Protein AF-A0A7W7J2H1-F1 (afdb_monomer)

Foldseek 3Di:
DDPVVVVVLCVVQVKDFADWDADPVRAIAGEEEIARAPRQDQEDPGAHAYYLAEYHNDQHAHQALHREYQYHNAEYAHYNYAYQELPVYHQYHNEEYHDDNYAHQAHANEHQEHAYEYAHAHYAYQEHPNYHQEYNEEYHHDHYAHQAHHNPHQYYAAYAHENYNHAEQAVPHQEYAEYEYEQNHADANPPGQHAYNFYHYDYDPDHDLRGRDPVNVVVRNCVNVCSRCVNVDDQWDDDPPDPDTHGNPVSVVVVVVCVVVVVD

Solvent-accessible surface area (backbone atoms only — not comparable to full-atom values): 12698 Å² total; per-residue (Å²): 114,55,74,71,59,51,55,51,50,32,64,75,60,67,43,47,66,42,59,68,49,69,50,99,87,37,34,34,37,30,54,40,41,38,39,50,55,70,62,70,36,53,54,59,96,55,42,36,43,38,28,56,21,34,40,35,48,24,46,30,43,25,55,46,33,57,35,43,27,47,34,25,46,23,35,38,31,48,26,38,29,49,21,44,43,32,44,53,36,38,57,39,40,54,24,34,40,35,49,22,42,30,48,25,56,40,33,42,41,43,26,52,53,32,61,19,35,42,34,49,25,41,30,50,23,44,47,37,44,61,35,37,42,33,29,66,24,41,39,36,46,25,40,29,49,23,47,45,32,52,46,47,35,66,38,40,37,24,42,35,47,28,62,47,58,37,52,40,37,38,59,51,43,45,51,28,48,39,40,32,36,38,29,64,36,29,87,44,32,52,92,51,59,30,40,37,74,37,63,44,71,46,86,65,96,80,75,58,70,40,26,58,48,68,75,57,56,78,45,36,89,51,45,28,60,46,38,56,48,27,59,81,51,78,53,56,46,76,48,98,88,46,98,59,45,37,56,36,63,64,60,50,49,52,50,53,48,36,45,74,74,64,75,100

pLDDT: mean 94.08, std 7.84, range [54.78, 98.94]

Radius of gyration: 22.41 Å; Cα contacts (8 Å, |Δi|>4): 724; chains: 1; bounding box: 59×30×70 Å

Organism: NCBI:txid1617283

Mean predicted aligned error: 4.38 Å

Nearest PDB structures (foldseek):
  3cvr-assembly1_A  TM=8.050E-01  e=1.836E-02  Shigella flexneri 2a str. 301
  7ya7-assembly2_B  TM=4.619E-01  e=1.752E-02  Shigella flexneri 5a str. M90T
  4nkh-assembly2_B  TM=6.024E-01  e=1.534E-01  Salmonella enterica subsp. enterica serovar Typhimurium str. 14028S
  5yq5-assembly1_A  TM=4.350E-01  e=4.292E-02  Homo sapiens
  1xeu-assembly1_A  TM=4.002E-01  e=3.291E+00  Listeria monocytogenes

Secondary structure (DSSP, 8-state):
--HHHHHHHHHHTT-EEEEEEE-TTS-EEEEEEEE--SS--SS-SS-EEEESS-EE--SS--S--TT--SEESS-EE--SS--SS-TTS-SEESS-EE--SS--S--TT--SEESS-EE--SS--S--TTS-SEEEEEEE--SS--SS-TT--SEEEEEE--SS---B-TT--SEEEEEEEETTSB---TTS--EEEEEEEE--SS--TTSPPHHHHHTGGGHHHHHHHGGG---EEEPTT-S-EEE-HHHHHHHHHHHHTT--

Sequence (264 aa):
MIKRQVYHIIKKYNIRIGLFSIDKSGFINVTGDVYITNTVLKKLPLRFKKVSGNFYCSSNMLVTLKGCPDFVGGIFNCYGNQLKSLEFGPICVGADYFCNENKLESLRGAPKIISGNFNCFINQLQTLEHGPEIVSGNYYANNNLLINLLGAPKQVKSFFITSNFIKNLENCPERINILAIDNTVELVFGQQNCHVNKVEIEIKENFTKSAISLDVIDQCKFLPILFKYGKYMSLYKSEPDSESKEFDMNLFNDFLLDVKEGLR

InterPro domains:
  IPR032675 Leucine-rich repeat domain superfamily [G3DSA:3.80.10.10] (23-195)

Structure (mmCIF, N/CA/C/O backbone):
data_AF-A0A7W7J2H1-F1
#
_entry.id   AF-A0A7W7J2H1-F1
#
loop_
_atom_site.group_PDB
_atom_site.id
_atom_site.type_symbol
_atom_site.label_atom_id
_atom_site.label_alt_id
_atom_site.label_comp_id
_atom_site.label_asym_id
_atom_site.label_entity_id
_atom_site.label_seq_id
_atom_site.pdbx_PDB_ins_code
_atom_site.Cartn_x
_atom_site.Cartn_y
_atom_site.Cartn_z
_atom_site.occupancy
_atom_site.B_iso_or_equiv
_atom_site.auth_seq_id
_atom_site.auth_comp_id
_atom_site.auth_asym_id
_atom_site.auth_atom_id
_atom_site.pdbx_PDB_model_num
ATOM 1 N N . MET A 1 1 ? 12.829 -3.131 -30.861 1.00 78.56 1 MET A N 1
ATOM 2 C CA . MET A 1 1 ? 13.596 -1.927 -30.462 1.00 78.56 1 MET A CA 1
ATOM 3 C C . MET A 1 1 ? 15.070 -2.301 -30.441 1.00 78.56 1 MET A C 1
ATOM 5 O O . MET A 1 1 ? 15.380 -3.381 -29.959 1.00 78.56 1 MET A O 1
ATOM 9 N N . ILE A 1 2 ? 15.963 -1.474 -30.989 1.00 88.62 2 ILE A N 1
ATOM 10 C CA . ILE A 1 2 ? 17.411 -1.765 -31.032 1.00 88.62 2 ILE A CA 1
ATOM 11 C C . ILE A 1 2 ? 18.184 -0.958 -29.980 1.00 88.62 2 ILE A C 1
ATOM 13 O O . ILE A 1 2 ? 17.741 0.111 -29.562 1.00 88.62 2 ILE A O 1
ATOM 17 N N . LYS A 1 3 ? 19.377 -1.427 -29.586 1.00 92.06 3 LYS A N 1
ATOM 18 C CA . LYS A 1 3 ? 20.193 -0.829 -28.507 1.00 92.06 3 LYS A CA 1
ATOM 19 C C . LYS A 1 3 ? 20.455 0.673 -28.692 1.00 92.06 3 LYS A C 1
ATOM 21 O O . LYS A 1 3 ? 20.353 1.441 -27.740 1.00 92.06 3 LYS A O 1
ATOM 26 N N . ARG A 1 4 ? 20.699 1.115 -29.932 1.00 95.00 4 ARG A N 1
ATOM 27 C CA . ARG A 1 4 ? 20.890 2.538 -30.272 1.00 95.00 4 ARG A CA 1
ATOM 28 C C . ARG A 1 4 ? 19.658 3.399 -29.957 1.00 95.00 4 ARG A C 1
ATOM 30 O O . ARG A 1 4 ? 19.816 4.511 -29.464 1.00 95.00 4 ARG A O 1
ATOM 37 N N . GLN A 1 5 ? 18.447 2.891 -30.207 1.00 95.88 5 GLN A N 1
ATOM 38 C CA . GLN A 1 5 ? 17.200 3.597 -29.877 1.00 95.88 5 GLN A CA 1
ATOM 39 C C . GLN A 1 5 ? 17.040 3.737 -28.361 1.00 95.88 5 GLN A C 1
ATOM 41 O O . GLN A 1 5 ? 16.695 4.813 -27.883 1.00 95.88 5 GLN A O 1
ATOM 46 N N . VAL A 1 6 ? 17.359 2.680 -27.606 1.00 96.94 6 VAL A N 1
ATOM 47 C CA . VAL A 1 6 ? 17.307 2.707 -26.137 1.00 96.94 6 VAL A CA 1
ATOM 48 C C . VAL A 1 6 ? 18.261 3.758 -25.575 1.00 96.94 6 VAL A C 1
ATOM 50 O O . VAL A 1 6 ? 17.827 4.594 -24.792 1.00 96.94 6 VAL A O 1
ATOM 53 N N . TYR A 1 7 ? 19.517 3.805 -26.033 1.00 97.62 7 TYR A N 1
ATOM 54 C CA . TYR A 1 7 ? 20.464 4.841 -25.596 1.00 97.62 7 TYR A CA 1
ATOM 55 C C . TYR A 1 7 ? 20.009 6.264 -25.935 1.00 97.62 7 TYR A C 1
ATOM 57 O O . TYR A 1 7 ? 20.189 7.174 -25.126 1.00 97.62 7 TYR A O 1
ATOM 65 N N . HIS A 1 8 ? 19.392 6.466 -27.103 1.00 97.50 8 HIS A N 1
ATOM 66 C CA . HIS A 1 8 ? 18.824 7.766 -27.454 1.00 97.50 8 HIS A CA 1
ATOM 67 C C . HIS A 1 8 ? 17.711 8.180 -26.477 1.00 97.50 8 HIS A C 1
ATOM 69 O O . HIS A 1 8 ? 17.712 9.312 -25.997 1.00 97.50 8 HIS A O 1
ATOM 75 N N . ILE A 1 9 ? 16.798 7.262 -26.143 1.00 97.56 9 ILE A N 1
ATOM 76 C CA . ILE A 1 9 ? 15.708 7.499 -25.185 1.00 97.56 9 ILE A CA 1
ATOM 77 C C . ILE A 1 9 ? 16.265 7.769 -23.781 1.00 97.56 9 ILE A C 1
ATOM 79 O O . ILE A 1 9 ? 15.851 8.736 -23.146 1.00 97.56 9 ILE A O 1
ATOM 83 N N . ILE A 1 10 ? 17.236 6.968 -23.332 1.00 97.50 10 ILE A N 1
ATOM 84 C CA . ILE A 1 10 ? 17.925 7.148 -22.047 1.00 97.50 10 ILE A CA 1
ATOM 85 C C . ILE A 1 10 ? 18.477 8.571 -21.934 1.00 97.50 10 ILE A C 1
ATOM 87 O O . ILE A 1 10 ? 18.178 9.267 -20.967 1.00 97.50 10 ILE A O 1
ATOM 91 N N . LYS A 1 11 ? 19.218 9.031 -22.952 1.00 97.25 11 LYS A N 1
ATOM 92 C CA . LYS A 1 11 ? 19.791 10.382 -22.974 1.00 97.25 11 LYS A CA 1
ATOM 93 C C . LYS A 1 11 ? 18.710 11.465 -23.015 1.00 97.25 11 LYS A C 1
ATOM 95 O O . LYS A 1 11 ? 18.808 12.442 -22.283 1.00 97.25 11 LYS A O 1
ATOM 100 N N . LYS A 1 12 ? 17.683 11.295 -23.855 1.00 96.75 12 LYS A N 1
ATOM 101 C CA . LYS A 1 12 ? 16.602 12.277 -24.042 1.00 96.75 12 LYS A CA 1
ATOM 102 C C . LYS A 1 12 ? 15.808 12.536 -22.759 1.00 96.75 12 LYS A C 1
ATOM 104 O O . LYS A 1 12 ? 15.431 13.676 -22.515 1.00 96.75 12 LYS A O 1
ATOM 109 N N . TYR A 1 13 ? 15.543 11.493 -21.976 1.00 96.19 13 TYR A N 1
ATOM 110 C CA . TYR A 1 13 ? 14.731 11.575 -20.757 1.00 96.19 13 TYR A CA 1
ATOM 111 C C . TYR A 1 13 ? 15.558 11.494 -19.470 1.00 96.19 13 TYR A C 1
ATOM 113 O O . TYR A 1 13 ? 14.985 11.308 -18.404 1.00 96.19 13 TYR A O 1
ATOM 121 N N . ASN A 1 14 ? 16.887 11.621 -19.560 1.00 95.44 14 ASN A N 1
ATOM 122 C CA . ASN A 1 14 ? 17.803 11.564 -18.416 1.00 95.44 14 ASN A CA 1
ATOM 123 C C . ASN A 1 14 ? 17.584 10.331 -17.510 1.00 95.44 14 ASN A C 1
ATOM 125 O O . ASN A 1 14 ? 17.611 10.420 -16.283 1.00 95.44 14 ASN A O 1
ATOM 129 N N . ILE A 1 15 ? 17.333 9.172 -18.123 1.00 97.94 15 ILE A N 1
ATOM 130 C CA . ILE A 1 15 ? 17.100 7.917 -17.400 1.00 97.94 15 ILE A CA 1
ATOM 131 C C . ILE A 1 15 ? 18.440 7.408 -16.874 1.00 97.94 15 ILE A C 1
ATOM 133 O O . ILE A 1 15 ? 19.396 7.282 -17.640 1.00 97.94 15 ILE A O 1
ATOM 137 N N . ARG A 1 16 ? 18.513 7.046 -15.592 1.00 98.31 16 ARG A N 1
ATOM 138 C CA . ARG A 1 16 ? 19.654 6.282 -15.066 1.00 98.31 16 ARG A CA 1
ATOM 139 C C . ARG A 1 16 ? 19.257 4.820 -15.012 1.00 98.31 16 ARG A C 1
ATOM 141 O O . ARG A 1 16 ? 18.196 4.479 -14.503 1.00 98.31 16 ARG A O 1
ATOM 148 N N . ILE A 1 17 ? 20.083 3.959 -15.579 1.00 98.31 17 ILE A N 1
ATOM 149 C CA . ILE A 1 17 ? 19.767 2.544 -15.740 1.00 98.31 17 ILE A CA 1
ATOM 150 C C . ILE A 1 17 ? 21.046 1.730 -15.607 1.00 98.31 17 ILE A C 1
ATOM 152 O O . ILE A 1 17 ? 22.085 2.120 -16.146 1.00 98.31 17 ILE A O 1
ATOM 156 N N . GLY A 1 18 ? 20.956 0.616 -14.882 1.00 97.31 18 GLY A N 1
ATOM 157 C CA . GLY A 1 18 ? 22.018 -0.377 -14.789 1.00 97.31 18 GLY A CA 1
ATOM 158 C C . GLY A 1 18 ? 22.343 -1.038 -16.131 1.00 97.31 18 GLY A C 1
ATOM 159 O O . GLY A 1 18 ? 21.818 -0.685 -17.193 1.00 97.31 18 GLY A O 1
ATOM 160 N N . LEU A 1 19 ? 23.220 -2.039 -16.089 1.00 97.69 19 LEU A N 1
ATOM 161 C CA . LEU A 1 19 ? 23.522 -2.839 -17.273 1.00 97.69 19 LEU A CA 1
ATOM 162 C C . LEU A 1 19 ? 22.238 -3.493 -17.774 1.00 97.69 19 LEU A C 1
ATOM 164 O O . LEU A 1 19 ? 21.480 -4.052 -16.989 1.00 97.69 19 LEU A O 1
ATOM 168 N N . PHE A 1 20 ? 21.988 -3.435 -19.079 1.00 98.31 20 PHE A N 1
ATOM 169 C CA . PHE A 1 20 ? 20.755 -3.973 -19.634 1.00 98.31 20 PHE A CA 1
ATOM 170 C C . PHE A 1 20 ? 20.973 -4.780 -20.909 1.00 98.31 20 PHE A C 1
ATOM 172 O O . PHE A 1 20 ? 21.895 -4.531 -21.694 1.00 98.31 20 PHE A O 1
ATOM 179 N N . SER A 1 21 ? 20.062 -5.720 -21.133 1.00 97.88 21 SER A N 1
ATOM 180 C CA . SER A 1 21 ? 19.884 -6.445 -22.386 1.00 97.88 21 SER A CA 1
ATOM 181 C C . SER A 1 21 ? 18.482 -6.191 -22.944 1.00 97.88 21 SER A C 1
ATOM 183 O O . SER A 1 21 ? 17.580 -5.743 -22.233 1.00 97.88 21 SER A O 1
ATOM 185 N N . ILE A 1 22 ? 18.310 -6.434 -24.243 1.00 97.94 22 ILE A N 1
ATOM 186 C CA . ILE A 1 22 ? 17.019 -6.329 -24.926 1.00 97.94 22 ILE A CA 1
ATOM 187 C C . ILE A 1 22 ? 16.674 -7.724 -25.431 1.00 97.94 22 ILE A C 1
ATOM 189 O O . ILE A 1 22 ? 17.484 -8.331 -26.134 1.00 97.94 22 ILE A O 1
ATOM 193 N N . ASP A 1 23 ? 15.507 -8.237 -25.058 1.00 95.50 23 ASP A N 1
ATOM 194 C CA . ASP A 1 23 ? 15.055 -9.543 -25.530 1.00 95.50 23 ASP A CA 1
ATOM 195 C C . ASP A 1 23 ? 14.512 -9.491 -26.969 1.00 95.50 23 ASP A C 1
ATOM 197 O O . ASP A 1 23 ? 14.386 -8.429 -27.587 1.00 95.50 23 ASP A O 1
ATOM 201 N N . LYS A 1 24 ? 14.172 -10.663 -27.519 1.00 95.25 24 LYS A N 1
ATOM 202 C CA . LYS A 1 24 ? 13.638 -10.795 -28.887 1.00 95.25 24 LYS A CA 1
ATOM 203 C C . LYS A 1 24 ? 12.327 -10.022 -29.098 1.00 95.25 24 LYS A C 1
ATOM 205 O O . LYS A 1 24 ? 12.038 -9.617 -30.219 1.00 95.25 24 LYS A O 1
ATOM 210 N N . SER A 1 25 ? 11.566 -9.787 -28.030 1.00 95.06 25 SER A N 1
ATOM 211 C CA . SER A 1 25 ? 10.305 -9.038 -28.032 1.00 95.06 25 SER A CA 1
ATOM 212 C C . SER A 1 25 ? 10.513 -7.530 -27.828 1.00 95.06 25 SER A C 1
ATOM 214 O O . SER A 1 25 ? 9.556 -6.752 -27.857 1.00 95.06 25 SER A O 1
ATOM 216 N N . GLY A 1 26 ? 11.762 -7.088 -27.654 1.00 94.88 26 GLY A N 1
ATOM 217 C CA . GLY A 1 26 ? 12.125 -5.691 -27.464 1.00 94.88 26 GLY A CA 1
ATOM 218 C C . GLY A 1 26 ? 11.952 -5.177 -26.035 1.00 94.88 26 GLY A C 1
ATOM 219 O O . GLY A 1 26 ? 12.027 -3.959 -25.853 1.00 94.88 26 GLY A O 1
ATOM 220 N N . PHE A 1 27 ? 11.720 -6.047 -25.046 1.00 97.44 27 PHE A N 1
ATOM 221 C CA . PHE A 1 27 ? 11.697 -5.640 -23.643 1.00 97.44 27 PHE A CA 1
ATOM 222 C C . PHE A 1 27 ? 13.104 -5.559 -23.062 1.00 97.44 27 PHE A C 1
ATOM 224 O O . PHE A 1 27 ? 14.018 -6.281 -23.461 1.00 97.44 27 PHE A O 1
ATOM 231 N N . ILE A 1 28 ? 13.255 -4.673 -22.086 1.00 98.31 28 ILE A N 1
ATOM 232 C CA . ILE A 1 28 ? 14.517 -4.400 -21.415 1.00 98.31 28 ILE A CA 1
ATOM 233 C C . ILE A 1 28 ? 14.594 -5.199 -20.115 1.00 98.31 28 ILE A C 1
ATOM 235 O O . ILE A 1 28 ? 13.702 -5.120 -19.265 1.00 98.31 28 ILE A O 1
ATOM 239 N N . ASN A 1 29 ? 15.687 -5.942 -19.962 1.00 98.56 29 ASN A N 1
ATOM 240 C CA . ASN A 1 29 ? 16.053 -6.631 -18.729 1.00 98.56 29 ASN A CA 1
ATOM 241 C C . ASN A 1 29 ? 17.268 -5.924 -18.127 1.00 98.56 29 ASN A C 1
ATOM 243 O O . ASN A 1 29 ? 18.266 -5.748 -18.826 1.00 98.56 29 ASN A O 1
ATOM 247 N N . VAL A 1 30 ? 17.179 -5.510 -16.864 1.00 98.75 30 VAL A N 1
ATOM 248 C CA . VAL A 1 30 ? 18.198 -4.694 -16.190 1.00 98.75 30 VAL A CA 1
ATOM 249 C C . VAL A 1 30 ? 18.831 -5.469 -15.040 1.00 98.75 30 VAL A C 1
ATOM 251 O O . VAL A 1 30 ? 18.135 -5.983 -14.162 1.00 98.75 30 VAL A O 1
ATOM 254 N N . THR A 1 31 ? 20.158 -5.499 -15.036 1.00 98.62 31 THR A N 1
ATOM 255 C CA . THR A 1 31 ? 20.990 -5.853 -13.889 1.00 98.62 31 THR A CA 1
ATOM 256 C C . THR A 1 31 ? 21.354 -4.567 -13.150 1.00 98.62 31 THR A C 1
ATOM 258 O O . THR A 1 31 ? 22.098 -3.730 -13.667 1.00 98.62 31 THR A O 1
ATOM 261 N N . GLY A 1 32 ? 20.816 -4.415 -11.943 1.00 98.50 32 GLY A N 1
ATOM 262 C CA . GLY A 1 32 ? 20.909 -3.206 -11.125 1.00 98.50 32 GLY A CA 1
ATOM 263 C C . GLY A 1 32 ? 19.623 -2.383 -11.149 1.00 98.50 32 GLY A C 1
ATOM 264 O O . GLY A 1 32 ? 18.542 -2.917 -11.408 1.00 98.50 32 GLY A O 1
ATOM 265 N N . ASP A 1 33 ? 19.764 -1.089 -10.874 1.00 98.81 33 ASP A N 1
ATOM 266 C CA . ASP A 1 33 ? 18.646 -0.185 -10.606 1.00 98.81 33 ASP A CA 1
ATOM 267 C C . ASP A 1 33 ? 18.204 0.604 -11.849 1.00 98.81 33 ASP A C 1
ATOM 269 O O . ASP A 1 33 ? 18.967 0.813 -12.801 1.00 98.81 33 ASP A O 1
ATOM 273 N N . VAL A 1 34 ? 16.958 1.078 -11.823 1.00 98.88 34 VAL A N 1
ATOM 274 C CA . VAL A 1 34 ? 16.380 1.992 -12.814 1.00 98.88 34 VAL A CA 1
ATOM 275 C C . VAL A 1 34 ? 15.822 3.222 -12.105 1.00 98.88 34 VAL A C 1
ATOM 277 O O . VAL A 1 34 ? 15.027 3.096 -11.178 1.00 98.88 34 VAL A O 1
ATOM 280 N N . TYR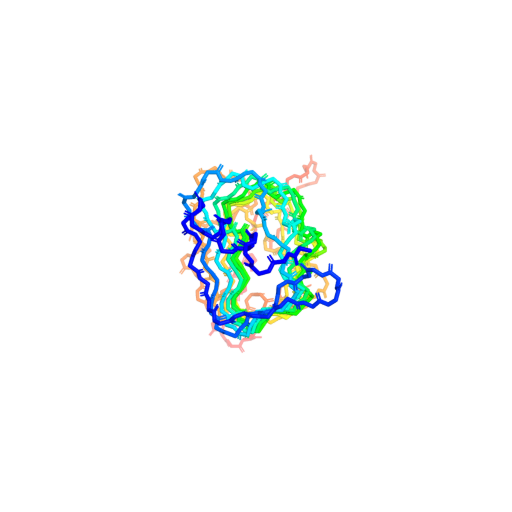 A 1 35 ? 16.185 4.409 -12.588 1.00 98.75 35 TYR A N 1
ATOM 281 C CA . TYR A 1 35 ? 15.670 5.693 -12.124 1.00 98.75 35 TYR A CA 1
ATOM 282 C C . TYR A 1 35 ? 15.120 6.497 -13.304 1.00 98.75 35 TYR A C 1
ATOM 284 O O . TYR A 1 35 ? 15.853 6.884 -14.220 1.00 98.75 35 TYR A O 1
ATOM 292 N N . ILE A 1 36 ? 13.818 6.755 -13.258 1.00 98.19 36 ILE A N 1
ATOM 293 C CA . ILE A 1 36 ? 13.049 7.580 -14.190 1.00 98.19 36 ILE A CA 1
ATOM 294 C C . ILE A 1 36 ? 12.210 8.534 -13.334 1.00 98.19 36 ILE A C 1
ATOM 296 O O . ILE A 1 36 ? 10.993 8.403 -13.260 1.00 98.19 36 ILE A O 1
ATOM 300 N N . THR A 1 37 ? 12.854 9.444 -12.607 1.00 97.00 37 THR A N 1
ATOM 301 C CA . THR A 1 37 ? 12.200 10.311 -11.612 1.00 97.00 37 THR A CA 1
ATOM 302 C C . THR A 1 37 ? 12.300 11.781 -12.002 1.00 97.00 37 THR A C 1
ATOM 304 O O . THR A 1 37 ? 13.284 12.188 -12.617 1.00 97.00 37 THR A O 1
ATOM 307 N N . ASN A 1 38 ? 11.295 12.593 -11.654 1.00 94.06 38 ASN A N 1
ATOM 308 C CA . ASN A 1 38 ? 11.288 14.042 -11.920 1.00 94.06 38 ASN A CA 1
ATOM 309 C C . ASN A 1 38 ? 11.423 14.415 -13.412 1.00 94.06 38 ASN A C 1
ATOM 311 O O . ASN A 1 38 ? 12.088 15.384 -13.770 1.00 94.06 38 ASN A O 1
ATOM 315 N N . THR A 1 39 ? 10.797 13.641 -14.304 1.00 92.50 39 THR A N 1
ATOM 316 C CA . THR A 1 39 ? 10.917 13.800 -15.770 1.00 92.50 39 THR A CA 1
ATOM 317 C C . THR A 1 39 ? 9.629 14.259 -16.455 1.00 92.50 39 THR A C 1
ATOM 319 O O . THR A 1 39 ? 9.558 14.252 -17.683 1.00 92.50 39 THR A O 1
ATOM 322 N N . VAL A 1 40 ? 8.595 14.622 -15.680 1.00 95.62 40 VAL A N 1
ATOM 323 C CA . VAL A 1 40 ? 7.270 15.078 -16.160 1.00 95.62 40 VAL A CA 1
ATOM 324 C C . VAL A 1 40 ? 6.591 14.115 -17.154 1.00 95.62 40 VAL A C 1
ATOM 326 O O . VAL A 1 40 ? 5.696 14.487 -17.915 1.00 95.62 40 VAL A O 1
ATOM 329 N N . LEU A 1 41 ? 7.000 12.845 -17.158 1.00 97.88 41 LEU A N 1
ATOM 330 C CA . LEU A 1 41 ? 6.490 11.839 -18.082 1.00 97.88 41 LEU A CA 1
ATOM 331 C C . LEU A 1 41 ? 5.045 11.465 -17.760 1.00 97.88 41 LEU A C 1
ATOM 333 O O . LEU A 1 41 ? 4.704 11.231 -16.607 1.00 97.88 41 LEU A O 1
ATOM 337 N N . LYS A 1 42 ? 4.219 11.316 -18.802 1.00 98.19 42 LYS A N 1
ATOM 338 C CA . LYS A 1 42 ? 2.855 10.758 -18.690 1.00 98.19 42 LYS A CA 1
ATOM 339 C C . LYS A 1 42 ? 2.788 9.241 -18.888 1.00 98.19 42 LYS A C 1
ATOM 341 O O . LYS A 1 42 ? 1.807 8.603 -18.517 1.00 98.19 42 LYS A O 1
ATOM 346 N N . LYS A 1 43 ? 3.828 8.668 -19.495 1.00 98.38 43 LYS A N 1
ATOM 347 C CA . LYS A 1 43 ? 4.017 7.232 -19.730 1.00 98.38 43 LYS A CA 1
ATOM 348 C C . LYS A 1 43 ? 5.508 6.921 -19.774 1.00 98.38 43 LYS A C 1
ATOM 350 O O . LYS A 1 43 ? 6.292 7.780 -20.185 1.00 98.38 43 LYS A O 1
ATOM 355 N N . LEU A 1 44 ? 5.890 5.700 -19.411 1.00 98.31 44 LEU A N 1
ATOM 356 C CA . LEU A 1 44 ? 7.277 5.270 -19.541 1.00 98.31 44 LEU A CA 1
ATOM 357 C C . LEU A 1 44 ? 7.681 5.201 -21.027 1.00 98.31 44 LEU A C 1
ATOM 359 O O . LEU A 1 44 ? 6.910 4.712 -21.856 1.00 98.31 44 LEU A O 1
ATOM 363 N N . PRO A 1 45 ? 8.880 5.689 -21.395 1.00 97.44 45 PRO A N 1
ATOM 364 C CA . PRO A 1 45 ? 9.324 5.727 -22.786 1.00 97.44 45 PRO A CA 1
ATOM 365 C C . PRO A 1 45 ? 9.975 4.407 -23.229 1.00 97.44 45 PRO A C 1
ATOM 367 O O . PRO A 1 45 ? 10.367 4.268 -24.385 1.00 97.44 45 PRO A O 1
ATOM 370 N N . LEU A 1 46 ? 10.106 3.451 -22.309 1.00 97.94 46 LEU A N 1
ATOM 371 C CA . LEU A 1 46 ? 10.736 2.148 -22.476 1.00 97.94 46 LEU A CA 1
ATOM 372 C C . LEU A 1 46 ? 9.821 1.060 -21.898 1.00 97.94 46 LEU A C 1
ATOM 374 O O . LEU A 1 46 ? 8.980 1.341 -21.046 1.00 97.94 46 LEU A O 1
ATOM 378 N N . ARG A 1 47 ? 9.987 -0.179 -22.372 1.00 97.94 47 ARG A N 1
ATOM 379 C CA . ARG A 1 47 ? 9.245 -1.351 -21.888 1.00 97.94 47 ARG A CA 1
ATOM 380 C C . ARG A 1 47 ? 10.204 -2.287 -21.171 1.00 97.94 47 ARG A C 1
ATOM 382 O O . ARG A 1 47 ? 11.104 -2.837 -21.804 1.00 97.94 47 ARG A O 1
ATOM 389 N N . PHE A 1 48 ? 10.010 -2.456 -19.875 1.00 98.56 48 PHE A N 1
ATOM 390 C CA . PHE A 1 48 ? 10.826 -3.307 -19.024 1.00 98.56 48 PHE A CA 1
ATOM 391 C C . PHE A 1 48 ? 10.154 -4.666 -18.827 1.00 98.56 48 PHE A C 1
ATOM 393 O O . PHE A 1 48 ? 8.936 -4.782 -18.923 1.00 98.56 48 PHE A O 1
ATOM 400 N N . LYS A 1 49 ? 10.959 -5.699 -18.580 1.00 98.25 49 LYS A N 1
ATOM 401 C CA . LYS A 1 49 ? 10.476 -7.042 -18.228 1.00 98.25 49 LYS A CA 1
ATOM 402 C C . LYS A 1 49 ? 10.932 -7.431 -16.830 1.00 98.25 49 LYS A C 1
ATOM 404 O O . LYS A 1 49 ? 10.104 -7.761 -15.987 1.00 98.25 49 LYS A O 1
ATOM 409 N N . LYS A 1 50 ? 12.239 -7.342 -16.574 1.00 98.62 50 LYS A N 1
ATOM 410 C CA . LYS A 1 50 ? 12.860 -7.687 -15.293 1.00 98.62 50 LYS A CA 1
ATOM 411 C C . LYS A 1 50 ? 13.869 -6.627 -14.877 1.00 98.62 50 LYS A C 1
ATOM 413 O O . LYS A 1 50 ? 14.668 -6.186 -15.704 1.00 98.62 50 LYS A O 1
ATOM 418 N N . VAL A 1 51 ? 13.873 -6.283 -13.595 1.00 98.88 51 VAL A N 1
ATOM 419 C CA . VAL A 1 51 ? 14.896 -5.445 -12.962 1.00 98.88 51 VAL A CA 1
ATOM 420 C C . VAL A 1 51 ? 15.384 -6.154 -11.704 1.00 98.88 51 VAL A C 1
ATOM 422 O O . VAL A 1 51 ? 14.582 -6.506 -10.844 1.00 98.88 51 VAL A O 1
ATOM 425 N N . SER A 1 52 ? 16.683 -6.452 -11.620 1.00 98.69 52 SER A N 1
ATOM 426 C CA . SER A 1 52 ? 17.230 -7.199 -10.476 1.00 98.69 52 SER A CA 1
ATOM 427 C C . SER A 1 52 ? 17.361 -6.349 -9.213 1.00 98.69 52 SER A C 1
ATOM 429 O O . SER A 1 52 ? 17.388 -6.910 -8.125 1.00 98.69 52 SER A O 1
ATOM 431 N N . GLY A 1 53 ? 17.482 -5.030 -9.366 1.00 98.75 53 GLY A N 1
ATOM 432 C CA . GLY A 1 53 ? 17.536 -4.076 -8.267 1.00 98.75 53 GLY A CA 1
ATOM 433 C C . GLY A 1 53 ? 16.219 -3.324 -8.094 1.00 98.75 53 GLY A C 1
ATOM 434 O O . GLY A 1 53 ? 15.136 -3.898 -8.235 1.00 98.75 53 GLY A O 1
ATOM 435 N N . ASN A 1 54 ? 16.324 -2.036 -7.795 1.00 98.88 54 ASN A N 1
ATOM 436 C CA . ASN A 1 54 ? 15.204 -1.134 -7.560 1.00 98.88 54 ASN A CA 1
ATOM 437 C C . ASN A 1 54 ? 14.671 -0.515 -8.861 1.00 98.88 54 ASN A C 1
ATOM 439 O O . ASN A 1 54 ? 15.422 -0.259 -9.806 1.00 98.88 54 ASN A O 1
ATOM 443 N N . PHE A 1 55 ? 13.378 -0.200 -8.890 1.00 98.88 55 PHE A N 1
ATOM 444 C CA . PHE A 1 55 ? 12.744 0.523 -9.988 1.00 98.88 55 PHE A CA 1
ATOM 445 C C . PHE A 1 55 ? 12.019 1.765 -9.465 1.00 98.88 55 PHE A C 1
ATOM 447 O O . PHE A 1 55 ? 10.934 1.679 -8.887 1.00 98.88 55 PHE A O 1
ATOM 454 N N . TYR A 1 56 ? 12.616 2.930 -9.704 1.00 98.88 56 TYR A N 1
ATOM 455 C CA . TYR A 1 56 ? 12.084 4.229 -9.311 1.00 98.88 56 TYR A CA 1
ATOM 456 C C . TYR A 1 56 ? 11.509 4.952 -10.532 1.00 98.88 56 TYR A C 1
ATOM 458 O O . TYR A 1 56 ? 12.240 5.340 -11.442 1.00 98.88 56 TYR A O 1
ATOM 466 N N . CYS A 1 57 ? 10.197 5.166 -10.535 1.00 98.69 57 CYS A N 1
ATOM 467 C CA . CYS A 1 57 ? 9.469 5.968 -11.524 1.00 98.69 57 CYS A CA 1
ATOM 468 C C . CYS A 1 57 ? 8.621 7.077 -10.873 1.00 98.69 57 CYS A C 1
ATOM 470 O O . CYS A 1 57 ? 7.628 7.552 -11.433 1.00 98.69 57 CYS A O 1
ATOM 472 N N . SER A 1 58 ? 9.016 7.477 -9.666 1.00 98.62 58 SER A N 1
ATOM 473 C CA . SER A 1 58 ? 8.323 8.449 -8.836 1.00 98.62 58 SER A CA 1
ATOM 474 C C . SER A 1 58 ? 8.422 9.894 -9.333 1.00 98.62 58 SER A C 1
ATOM 476 O O . SER A 1 58 ? 9.304 10.239 -10.125 1.00 98.62 58 SER A O 1
ATOM 478 N N . SER A 1 59 ? 7.521 10.744 -8.839 1.00 98.25 59 SER A N 1
ATOM 479 C CA . SER A 1 59 ? 7.506 12.192 -9.078 1.00 98.25 59 SER A CA 1
ATOM 480 C C . SER A 1 59 ? 7.457 12.532 -10.574 1.00 98.25 59 SER A C 1
ATOM 482 O O . SER A 1 59 ? 8.292 13.260 -11.112 1.00 98.25 59 SER A O 1
ATOM 484 N N . ASN A 1 60 ? 6.488 11.952 -11.277 1.00 98.38 60 ASN A N 1
ATOM 485 C CA . ASN A 1 60 ? 6.199 12.234 -12.683 1.00 98.38 60 ASN A CA 1
ATOM 486 C C . ASN A 1 60 ? 4.713 12.607 -12.836 1.00 98.38 60 ASN A C 1
ATOM 488 O O . ASN A 1 60 ? 4.045 13.008 -11.889 1.00 98.38 60 ASN A O 1
ATOM 492 N N . MET A 1 61 ? 4.179 12.503 -14.051 1.00 98.50 61 MET A N 1
ATOM 493 C CA . MET A 1 61 ? 2.750 12.646 -14.331 1.00 98.50 61 MET A CA 1
ATOM 494 C C . MET A 1 61 ? 2.176 11.348 -14.911 1.00 98.50 61 MET A C 1
ATOM 496 O O . MET A 1 61 ? 1.289 11.398 -15.768 1.00 98.50 61 MET A O 1
ATOM 500 N N . LEU A 1 62 ? 2.717 10.187 -14.517 1.00 98.81 62 LEU A N 1
ATOM 501 C CA . LEU A 1 62 ? 2.320 8.902 -15.086 1.00 98.81 62 LEU A CA 1
ATOM 502 C C . LEU A 1 62 ? 0.841 8.655 -14.804 1.00 98.81 62 LEU A C 1
ATOM 504 O O . LEU A 1 62 ? 0.405 8.704 -13.658 1.00 98.81 62 LEU A O 1
ATOM 508 N N . VAL A 1 63 ? 0.085 8.358 -15.858 1.00 98.75 63 VAL A N 1
ATOM 509 C CA . VAL A 1 63 ? -1.334 7.968 -15.762 1.00 98.75 63 VAL A CA 1
ATOM 510 C C . VAL A 1 63 ? -1.525 6.453 -15.870 1.00 98.75 63 VAL A C 1
ATOM 512 O O . VAL A 1 63 ? -2.634 5.945 -15.760 1.00 98.75 63 VAL A O 1
ATOM 515 N N . THR A 1 64 ? -0.441 5.720 -16.130 1.00 98.75 64 THR A N 1
ATOM 516 C CA . THR A 1 64 ? -0.416 4.263 -16.255 1.00 98.75 64 THR A CA 1
ATOM 517 C C . THR A 1 64 ? 0.986 3.732 -15.964 1.00 98.75 64 THR A C 1
ATOM 519 O O . THR A 1 64 ? 1.974 4.409 -16.261 1.00 98.75 64 THR A O 1
ATOM 522 N N . LEU A 1 65 ? 1.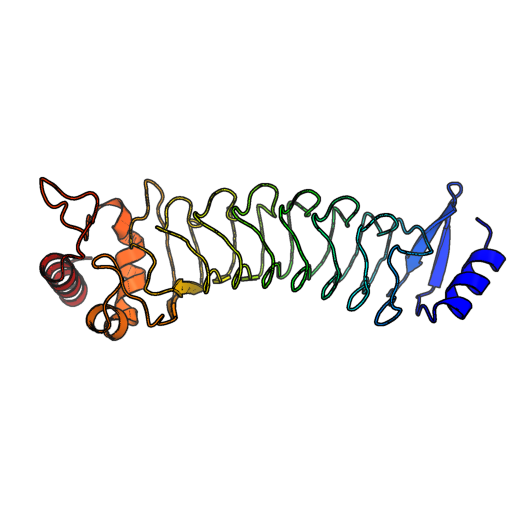073 2.499 -15.460 1.00 98.81 65 LEU A N 1
ATOM 523 C CA . LEU A 1 65 ? 2.329 1.763 -15.306 1.00 98.81 65 LEU A CA 1
ATOM 524 C C . LEU A 1 65 ? 2.703 0.956 -16.561 1.00 98.81 65 LEU A C 1
ATOM 526 O O . LEU A 1 65 ? 3.638 0.164 -16.532 1.00 98.81 65 LEU A O 1
ATOM 530 N N . LYS A 1 66 ? 2.023 1.148 -17.705 1.00 98.56 66 LYS A N 1
ATOM 531 C CA . LYS A 1 66 ? 2.418 0.493 -18.964 1.00 98.56 66 LYS A CA 1
ATOM 532 C C . LYS A 1 66 ? 3.897 0.732 -19.264 1.00 98.56 66 LYS A C 1
ATOM 534 O O . LYS A 1 66 ? 4.339 1.869 -19.430 1.00 98.56 66 LYS A O 1
ATOM 539 N N . GLY A 1 67 ? 4.626 -0.371 -19.405 1.00 98.12 67 GLY A N 1
ATOM 540 C CA . GLY A 1 67 ? 6.067 -0.375 -19.622 1.00 98.12 67 GLY A CA 1
ATOM 541 C C . GLY A 1 67 ? 6.883 -0.657 -18.362 1.00 98.12 67 GLY A C 1
ATOM 542 O O . GLY A 1 67 ? 8.074 -0.900 -18.517 1.00 98.12 67 GLY A O 1
ATOM 543 N N . CYS A 1 68 ? 6.286 -0.677 -17.165 1.00 98.62 68 CYS A N 1
ATOM 544 C CA . CYS A 1 68 ? 6.932 -1.169 -15.948 1.00 98.62 68 CYS A CA 1
ATOM 545 C C . CYS A 1 68 ? 7.338 -2.647 -16.087 1.00 98.62 68 CYS A C 1
ATOM 547 O O . CYS A 1 68 ? 6.774 -3.362 -16.918 1.00 98.62 68 CYS A O 1
ATOM 549 N N . PRO A 1 69 ? 8.341 -3.100 -15.313 1.00 98.62 69 PRO A N 1
ATOM 550 C CA . PRO A 1 69 ? 8.733 -4.503 -15.288 1.00 98.62 69 PRO A CA 1
ATOM 551 C C . PRO A 1 69 ? 7.674 -5.364 -14.594 1.00 98.62 69 PRO A C 1
ATOM 553 O O . PRO A 1 69 ? 6.986 -4.893 -13.695 1.00 98.62 69 PRO A O 1
ATOM 556 N N . ASP A 1 70 ? 7.628 -6.650 -14.941 1.00 98.31 70 ASP A N 1
ATOM 557 C CA . ASP A 1 70 ? 6.804 -7.638 -14.231 1.00 98.31 70 ASP A CA 1
ATOM 558 C C . ASP A 1 70 ? 7.452 -8.045 -12.892 1.00 98.31 70 ASP A C 1
ATOM 560 O O . ASP A 1 70 ? 6.758 -8.407 -11.941 1.00 98.31 70 ASP A O 1
ATOM 564 N N . PHE A 1 71 ? 8.790 -7.987 -12.823 1.00 98.62 71 PHE A N 1
ATOM 565 C CA . PHE A 1 71 ? 9.598 -8.366 -11.661 1.00 98.62 71 PHE A CA 1
ATOM 566 C C . PHE A 1 71 ? 10.587 -7.262 -11.275 1.00 98.62 71 PHE A C 1
ATOM 568 O O . PHE A 1 71 ? 11.374 -6.807 -12.117 1.00 98.62 71 PHE A O 1
ATOM 575 N N . VAL A 1 72 ? 10.609 -6.925 -9.985 1.00 98.81 72 VAL A N 1
ATOM 576 C CA . VAL A 1 72 ? 11.578 -6.019 -9.356 1.00 98.81 72 VAL A CA 1
ATOM 577 C C . VAL A 1 72 ? 12.208 -6.729 -8.160 1.00 98.81 72 VAL A C 1
ATOM 579 O O . VAL A 1 72 ? 11.512 -7.110 -7.225 1.00 98.81 72 VAL A O 1
ATOM 582 N N . GLY A 1 73 ? 13.525 -6.935 -8.188 1.00 98.50 73 GLY A N 1
ATOM 583 C CA . GLY A 1 73 ? 14.225 -7.647 -7.113 1.00 98.50 73 GLY A CA 1
ATOM 584 C C . GLY A 1 73 ? 14.338 -6.845 -5.815 1.00 98.50 73 GLY A C 1
ATOM 585 O O . GLY A 1 73 ? 14.408 -7.438 -4.745 1.00 98.50 73 GLY A O 1
ATOM 586 N N . GLY A 1 74 ? 14.332 -5.514 -5.909 1.00 98.69 74 GLY A N 1
ATOM 587 C CA . GLY A 1 74 ? 14.333 -4.603 -4.768 1.00 98.69 74 GLY A CA 1
ATOM 588 C C . GLY A 1 74 ? 13.006 -3.865 -4.603 1.00 98.69 74 GLY A C 1
ATOM 589 O O . GLY A 1 74 ? 11.928 -4.457 -4.650 1.00 98.69 74 GLY A O 1
ATOM 590 N N . ILE A 1 75 ? 13.107 -2.554 -4.404 1.00 98.88 75 ILE A N 1
ATOM 591 C CA . ILE A 1 75 ? 11.994 -1.631 -4.188 1.00 98.88 75 ILE A CA 1
ATOM 592 C C . ILE A 1 75 ? 11.348 -1.255 -5.522 1.00 98.88 75 ILE A C 1
ATOM 594 O O . ILE A 1 75 ? 12.042 -0.871 -6.468 1.00 98.88 75 ILE A O 1
ATOM 598 N N . PHE A 1 76 ? 10.017 -1.263 -5.570 1.00 98.88 76 PHE A N 1
ATOM 599 C CA . PHE A 1 76 ? 9.263 -0.593 -6.626 1.00 98.88 76 PHE A CA 1
ATOM 600 C C . PHE A 1 76 ? 8.662 0.707 -6.094 1.00 98.88 76 PHE A C 1
ATOM 602 O O . PHE A 1 76 ? 7.932 0.709 -5.105 1.00 98.88 76 PHE A O 1
ATOM 609 N N . ASN A 1 77 ? 8.955 1.824 -6.756 1.00 98.88 77 ASN A N 1
ATOM 610 C CA . ASN A 1 77 ? 8.481 3.133 -6.329 1.00 98.88 77 ASN A CA 1
ATOM 611 C C . ASN A 1 77 ? 7.857 3.910 -7.496 1.00 98.88 77 ASN A C 1
ATOM 613 O O . ASN A 1 77 ? 8.559 4.372 -8.400 1.00 98.88 77 ASN A O 1
ATOM 617 N N . CYS A 1 78 ? 6.536 4.081 -7.445 1.00 98.81 78 CYS A N 1
ATOM 618 C CA . CYS A 1 78 ? 5.737 4.903 -8.354 1.00 98.81 78 CYS A CA 1
ATOM 619 C C . CYS A 1 78 ? 5.026 6.069 -7.637 1.00 98.81 78 CYS A C 1
ATOM 621 O O . CYS A 1 78 ? 4.033 6.598 -8.144 1.00 98.81 78 CYS A O 1
ATOM 623 N N . TYR A 1 79 ? 5.538 6.471 -6.471 1.00 98.56 79 TYR A N 1
ATOM 624 C CA . TYR A 1 79 ? 5.101 7.629 -5.687 1.00 98.56 79 TYR A CA 1
ATOM 625 C C . TYR A 1 79 ? 4.888 8.895 -6.531 1.00 98.56 79 TYR A C 1
ATOM 627 O O . TYR A 1 79 ? 5.656 9.137 -7.463 1.00 98.56 79 TYR A O 1
ATOM 635 N N . GLY A 1 80 ? 3.914 9.738 -6.180 1.00 98.62 80 GLY A N 1
ATOM 636 C CA . GLY A 1 80 ? 3.825 11.094 -6.733 1.00 98.62 80 GLY A CA 1
ATOM 637 C C . GLY A 1 80 ? 3.540 11.092 -8.235 1.00 98.62 80 GLY A C 1
ATOM 638 O O . GLY A 1 80 ? 4.304 11.648 -9.026 1.00 98.62 80 GLY A O 1
ATOM 639 N N . ASN A 1 81 ? 2.482 10.395 -8.643 1.00 98.88 81 ASN A N 1
ATOM 640 C CA . ASN A 1 81 ? 2.048 10.275 -10.036 1.00 98.88 81 ASN A CA 1
ATOM 641 C C . ASN A 1 81 ? 0.535 10.557 -10.148 1.00 98.88 81 ASN A C 1
ATOM 643 O O . ASN A 1 81 ? -0.079 11.131 -9.255 1.00 98.88 81 ASN A O 1
ATOM 647 N N . GLN A 1 82 ? -0.073 10.235 -11.290 1.00 98.75 82 GLN A N 1
ATOM 648 C CA . GLN A 1 82 ? -1.491 10.475 -11.580 1.00 98.75 82 GLN A CA 1
ATOM 649 C C . GLN A 1 82 ? -2.223 9.151 -11.863 1.00 98.75 82 GLN A C 1
ATOM 651 O O . GLN A 1 82 ? -3.136 9.101 -12.690 1.00 98.75 82 GLN A O 1
ATOM 656 N N . LEU A 1 83 ? -1.783 8.063 -11.221 1.00 98.88 83 LEU A N 1
ATOM 657 C CA . LEU A 1 83 ? -2.313 6.715 -11.425 1.00 98.88 83 LEU A CA 1
ATOM 658 C C . LEU A 1 83 ? -3.693 6.572 -10.780 1.00 98.88 83 LEU A C 1
ATOM 660 O O . LEU A 1 83 ? -3.886 7.033 -9.660 1.00 98.88 83 LEU A O 1
ATOM 664 N N . LYS A 1 84 ? -4.614 5.885 -11.466 1.00 98.75 84 LYS A N 1
ATOM 665 C CA . LYS A 1 84 ? -5.939 5.492 -10.938 1.00 98.75 84 LYS A CA 1
ATOM 666 C C . LYS A 1 84 ? -6.002 4.045 -10.438 1.00 98.75 84 LYS A C 1
ATOM 668 O O . LYS A 1 84 ? -6.866 3.702 -9.638 1.00 98.75 84 LYS A O 1
ATOM 673 N N . SER A 1 85 ? -5.084 3.208 -10.908 1.00 98.75 85 SER A N 1
ATOM 674 C CA . SER A 1 85 ? -4.880 1.824 -10.482 1.00 98.75 85 SER A CA 1
ATOM 675 C C . SER A 1 85 ? -3.402 1.455 -10.638 1.00 98.75 85 SER A C 1
ATOM 677 O O . SER A 1 85 ? -2.611 2.227 -11.191 1.00 98.75 85 SER A O 1
ATOM 679 N N . LEU A 1 86 ? -3.029 0.265 -10.173 1.00 98.81 86 LEU A N 1
ATOM 680 C CA . LEU A 1 86 ? -1.687 -0.304 -10.308 1.00 98.81 86 LEU A CA 1
ATOM 681 C C . LEU A 1 86 ? -1.591 -1.295 -11.477 1.00 98.81 86 LEU A C 1
ATOM 683 O O . LEU A 1 86 ? -0.645 -2.076 -11.561 1.00 98.81 86 LEU A O 1
ATOM 687 N N . GLU A 1 87 ? -2.556 -1.277 -12.401 1.00 98.56 87 GLU A N 1
ATOM 688 C CA . GLU A 1 87 ? -2.513 -2.119 -13.594 1.00 98.56 87 GLU A CA 1
ATOM 689 C C . GLU A 1 87 ? -1.226 -1.883 -14.387 1.00 98.56 87 GLU A C 1
ATOM 691 O O . GLU A 1 87 ? -0.774 -0.747 -14.554 1.00 98.56 87 GLU A O 1
ATOM 696 N N . PHE A 1 88 ? -0.668 -2.976 -14.915 1.00 98.50 88 PHE A N 1
ATOM 697 C CA . PHE A 1 88 ? 0.641 -3.026 -15.579 1.00 98.50 88 PHE A CA 1
ATOM 698 C C . PHE A 1 88 ? 1.846 -2.767 -14.657 1.00 98.50 88 PHE A C 1
ATOM 700 O O . PHE A 1 88 ? 2.966 -2.674 -15.158 1.00 98.50 88 PHE A O 1
ATOM 707 N N . GLY A 1 89 ? 1.638 -2.649 -13.342 1.00 98.25 89 GLY A N 1
ATOM 708 C CA . GLY A 1 89 ? 2.708 -2.653 -12.348 1.00 98.25 89 GLY A CA 1
ATOM 709 C C . GLY A 1 89 ? 3.346 -4.038 -12.162 1.00 98.25 89 GLY A C 1
ATOM 710 O O . GLY A 1 89 ? 2.862 -5.029 -12.717 1.00 98.25 89 GLY A O 1
ATOM 711 N N . PRO A 1 90 ? 4.440 -4.122 -11.386 1.00 98.25 90 PRO A N 1
ATOM 712 C CA . PRO A 1 90 ? 5.101 -5.389 -11.112 1.00 98.25 90 PRO A CA 1
ATOM 713 C C . PRO A 1 90 ? 4.228 -6.299 -10.250 1.00 98.25 90 PRO A C 1
ATOM 715 O O . PRO A 1 90 ? 3.722 -5.904 -9.201 1.00 98.25 90 PRO A O 1
ATOM 718 N N . ILE A 1 91 ? 4.133 -7.560 -10.666 1.00 96.50 91 ILE A N 1
ATOM 719 C CA . ILE A 1 91 ? 3.417 -8.611 -9.931 1.00 96.50 91 ILE A CA 1
ATOM 720 C C . ILE A 1 91 ? 4.290 -9.271 -8.856 1.00 96.50 91 ILE A C 1
ATOM 722 O O . ILE A 1 91 ? 3.781 -10.002 -8.010 1.00 96.50 91 ILE A O 1
ATOM 726 N N . CYS A 1 92 ? 5.603 -9.026 -8.890 1.00 97.56 92 CYS A N 1
ATOM 727 C CA . CYS A 1 92 ? 6.564 -9.515 -7.910 1.00 97.56 92 CYS A CA 1
ATOM 728 C C . CYS A 1 92 ? 7.575 -8.412 -7.569 1.00 97.56 92 CYS A C 1
ATOM 730 O O . CYS A 1 92 ? 8.276 -7.908 -8.452 1.00 97.56 92 CYS A O 1
ATOM 732 N N . VAL A 1 93 ? 7.634 -8.051 -6.285 1.00 98.00 93 VAL A N 1
ATOM 733 C CA . VAL A 1 93 ? 8.533 -7.032 -5.729 1.00 98.00 93 VAL A CA 1
ATOM 734 C C . VAL A 1 93 ? 9.224 -7.620 -4.502 1.00 98.00 93 VAL A C 1
ATOM 736 O O . VAL A 1 93 ? 8.553 -8.113 -3.597 1.00 98.00 93 VAL A O 1
ATOM 739 N N . GLY A 1 94 ? 10.557 -7.612 -4.492 1.00 96.81 94 GLY A N 1
ATOM 740 C CA . GLY A 1 94 ? 11.355 -8.263 -3.446 1.00 96.81 94 GLY A CA 1
ATOM 741 C C . GLY A 1 94 ? 11.473 -7.479 -2.136 1.00 96.81 94 GLY A C 1
ATOM 742 O O . GLY A 1 94 ? 11.905 -8.043 -1.134 1.00 96.81 94 GLY A O 1
ATOM 743 N N . ALA A 1 95 ? 11.091 -6.201 -2.125 1.00 98.31 95 ALA A N 1
ATOM 744 C CA . ALA A 1 95 ? 11.124 -5.341 -0.943 1.00 98.31 95 ALA A CA 1
ATOM 745 C C . ALA A 1 95 ? 9.855 -4.470 -0.851 1.00 98.31 95 ALA A C 1
ATOM 747 O O . ALA A 1 95 ? 8.741 -4.992 -0.910 1.00 98.31 95 ALA A O 1
ATOM 748 N N . ASP A 1 96 ? 10.015 -3.157 -0.681 1.00 98.81 96 ASP A N 1
ATOM 749 C CA . ASP A 1 96 ? 8.917 -2.211 -0.486 1.00 98.81 96 ASP A CA 1
ATOM 750 C C . ASP A 1 96 ? 8.225 -1.834 -1.806 1.00 98.81 96 ASP A C 1
ATOM 752 O O . ASP A 1 96 ? 8.855 -1.728 -2.864 1.00 98.81 96 ASP A O 1
ATOM 756 N N . TYR A 1 97 ? 6.921 -1.565 -1.718 1.00 98.88 97 TYR A N 1
ATOM 757 C CA . TYR A 1 97 ? 6.102 -1.042 -2.808 1.00 98.88 97 TYR A CA 1
ATOM 758 C C . TYR A 1 97 ? 5.536 0.325 -2.412 1.00 98.88 97 TYR A C 1
ATOM 760 O O . TYR A 1 97 ? 4.686 0.434 -1.522 1.00 98.88 97 TYR A O 1
ATOM 768 N N . PHE A 1 98 ? 5.993 1.377 -3.088 1.00 98.94 98 PHE A N 1
ATOM 769 C CA . PHE A 1 98 ? 5.548 2.751 -2.858 1.00 98.94 98 PHE A CA 1
ATOM 770 C C . PHE A 1 98 ? 4.633 3.220 -3.987 1.00 98.94 98 PHE A C 1
ATOM 772 O O . PHE A 1 98 ? 5.073 3.383 -5.125 1.00 98.94 98 PHE A O 1
ATOM 779 N N . CYS A 1 99 ? 3.363 3.454 -3.662 1.00 98.81 99 CYS A N 1
ATOM 780 C CA . CYS A 1 99 ? 2.341 3.984 -4.571 1.00 98.81 99 CYS A CA 1
ATOM 781 C C . CYS A 1 99 ? 1.490 5.101 -3.953 1.00 98.81 99 CYS A C 1
ATOM 783 O O . CYS A 1 99 ? 0.435 5.466 -4.476 1.00 98.81 99 CYS A O 1
ATOM 785 N N . ASN A 1 100 ? 1.962 5.660 -2.844 1.00 98.88 100 ASN A N 1
ATOM 786 C CA . ASN A 1 100 ? 1.368 6.805 -2.178 1.00 98.88 100 ASN A CA 1
ATOM 787 C C . ASN A 1 100 ? 1.398 8.068 -3.060 1.00 98.88 100 ASN A C 1
ATOM 789 O O . ASN A 1 100 ? 2.140 8.132 -4.048 1.00 98.88 100 ASN A O 1
ATOM 793 N N . GLU A 1 101 ? 0.571 9.052 -2.709 1.00 98.81 101 GLU A N 1
ATOM 794 C CA . GLU A 1 101 ? 0.404 10.319 -3.442 1.00 98.81 101 GLU A CA 1
ATOM 795 C C . GLU A 1 101 ? 0.129 10.106 -4.938 1.00 98.81 101 GLU A C 1
ATOM 797 O O . GLU A 1 101 ? 0.865 10.533 -5.832 1.00 98.81 101 GLU A O 1
ATOM 802 N N . ASN A 1 102 ? -0.952 9.382 -5.205 1.00 98.88 102 ASN A N 1
ATOM 803 C CA . ASN A 1 102 ? -1.503 9.166 -6.536 1.00 98.88 102 ASN A CA 1
ATOM 804 C C . ASN A 1 102 ? -3.000 9.529 -6.520 1.00 98.88 102 ASN A C 1
ATOM 806 O O . ASN A 1 102 ? -3.481 10.260 -5.653 1.00 98.88 102 ASN A O 1
ATOM 810 N N . LYS A 1 103 ? -3.752 9.059 -7.514 1.00 98.81 103 LYS A N 1
ATOM 811 C CA . LYS A 1 103 ? -5.213 9.177 -7.581 1.00 98.81 103 LYS A CA 1
ATOM 812 C C . LYS A 1 103 ? -5.850 7.788 -7.591 1.00 98.81 103 LYS A C 1
ATOM 814 O O . LYS A 1 103 ? -6.803 7.565 -8.331 1.00 98.81 103 LYS A O 1
ATOM 819 N N . LEU A 1 104 ? -5.266 6.834 -6.855 1.00 98.88 104 LEU A N 1
ATOM 820 C CA . LEU A 1 104 ? -5.711 5.445 -6.887 1.00 98.88 104 LEU A CA 1
ATOM 821 C C . LEU A 1 104 ? -7.138 5.359 -6.348 1.00 98.88 104 LEU A C 1
ATOM 823 O O . LEU A 1 104 ? -7.389 5.704 -5.197 1.00 98.88 104 LEU A O 1
ATOM 827 N N . GLU A 1 105 ? -8.042 4.876 -7.192 1.00 98.62 105 GLU A N 1
ATOM 828 C CA . GLU A 1 105 ? -9.430 4.544 -6.850 1.00 98.62 105 GLU A CA 1
ATOM 829 C C . GLU A 1 105 ? -9.554 3.038 -6.536 1.00 98.62 105 GLU A C 1
ATOM 831 O O . GLU A 1 105 ? -10.512 2.594 -5.912 1.00 98.62 105 GLU A O 1
ATOM 836 N N . SER A 1 106 ? -8.562 2.235 -6.948 1.00 98.31 106 SER A N 1
ATOM 837 C CA . SER A 1 106 ? -8.481 0.795 -6.693 1.00 98.31 106 SER A CA 1
ATOM 838 C C . SER A 1 106 ? -7.029 0.311 -6.650 1.00 98.31 106 SER A C 1
ATOM 840 O O . SER A 1 106 ? -6.159 0.847 -7.340 1.00 98.31 106 SER A O 1
ATOM 842 N N . LEU A 1 107 ? -6.775 -0.770 -5.907 1.00 98.75 107 LEU A N 1
ATOM 843 C CA . LEU A 1 107 ? -5.479 -1.454 -5.856 1.00 98.75 107 LEU A CA 1
ATOM 844 C C . LEU A 1 107 ? -5.314 -2.539 -6.935 1.00 98.75 107 LEU A C 1
ATOM 846 O O . LEU A 1 107 ? -4.362 -3.314 -6.892 1.00 98.75 107 LEU A O 1
ATOM 850 N N . ARG A 1 108 ? -6.205 -2.609 -7.934 1.00 98.56 108 ARG A N 1
ATOM 851 C CA . ARG A 1 108 ? -6.060 -3.536 -9.072 1.00 98.56 108 ARG A CA 1
ATOM 852 C C . ARG A 1 108 ? -4.675 -3.436 -9.705 1.00 98.56 108 ARG A C 1
ATOM 854 O O . ARG A 1 108 ? -4.218 -2.343 -10.023 1.00 98.56 108 ARG A O 1
ATOM 861 N N . GLY A 1 109 ? -4.045 -4.592 -9.905 1.00 98.00 109 GLY A N 1
ATOM 862 C CA . GLY A 1 109 ? -2.674 -4.708 -10.402 1.00 98.00 109 GLY A CA 1
ATOM 863 C C . GLY A 1 109 ? -1.600 -4.707 -9.310 1.00 98.00 109 GLY A C 1
ATOM 864 O O . GLY A 1 109 ? -0.444 -4.966 -9.628 1.00 98.00 109 GLY A O 1
ATOM 865 N N . ALA A 1 110 ? -1.961 -4.484 -8.040 1.00 98.19 110 ALA A N 1
ATOM 866 C CA . ALA A 1 110 ? -1.045 -4.689 -6.926 1.00 98.19 110 ALA A CA 1
ATOM 867 C C . ALA A 1 110 ? -0.596 -6.162 -6.844 1.00 98.19 110 ALA A C 1
ATOM 869 O O . ALA A 1 110 ? -1.390 -7.076 -7.103 1.00 98.19 110 ALA A O 1
ATOM 870 N N . PRO A 1 111 ? 0.654 -6.421 -6.436 1.00 97.69 111 PRO A N 1
ATOM 871 C CA . PRO A 1 111 ? 1.099 -7.767 -6.105 1.00 97.69 111 PRO A CA 1
ATOM 872 C C . PRO A 1 111 ? 0.345 -8.303 -4.882 1.00 97.69 111 PRO A C 1
ATOM 874 O O . PRO A 1 111 ? 0.018 -7.571 -3.950 1.00 97.69 111 PRO A O 1
ATOM 877 N N . LYS A 1 112 ? 0.100 -9.616 -4.864 1.00 98.19 112 LYS A N 1
ATOM 878 C CA . LYS A 1 112 ? -0.614 -10.284 -3.763 1.00 98.19 112 LYS A CA 1
ATOM 879 C C . LYS A 1 112 ? 0.221 -10.468 -2.501 1.00 98.19 112 LYS A C 1
ATOM 881 O O . LYS A 1 112 ? -0.346 -10.577 -1.417 1.00 98.19 112 LYS A O 1
ATOM 886 N N . ILE A 1 113 ? 1.542 -10.506 -2.648 1.00 98.25 113 ILE A N 1
ATOM 887 C CA . ILE A 1 113 ? 2.502 -10.688 -1.561 1.00 98.25 113 ILE A CA 1
ATOM 888 C C . ILE A 1 113 ? 3.567 -9.601 -1.689 1.00 98.25 113 ILE A C 1
ATOM 890 O O . ILE A 1 113 ? 4.141 -9.427 -2.766 1.00 98.25 113 ILE A O 1
ATOM 894 N N . ILE A 1 114 ? 3.834 -8.903 -0.588 1.00 97.75 114 ILE A N 1
ATOM 895 C CA . ILE A 1 114 ? 4.902 -7.910 -0.459 1.00 97.75 114 ILE A CA 1
ATOM 896 C C . ILE A 1 114 ? 5.809 -8.312 0.704 1.00 97.75 114 ILE A C 1
ATOM 898 O O . ILE A 1 114 ? 5.357 -8.455 1.840 1.00 97.75 114 ILE A O 1
ATOM 902 N N . SER A 1 115 ? 7.100 -8.488 0.423 1.00 95.94 115 SER A N 1
ATOM 903 C CA . SER A 1 115 ? 8.092 -8.863 1.439 1.00 95.94 115 SER A CA 1
ATOM 904 C C . SER A 1 115 ? 8.511 -7.698 2.341 1.00 95.94 115 SER A C 1
ATOM 906 O O . SER A 1 115 ? 9.045 -7.935 3.421 1.00 95.94 115 SER A O 1
ATOM 908 N N . GLY A 1 116 ? 8.291 -6.456 1.909 1.00 98.00 116 GLY A N 1
ATOM 909 C CA . GLY A 1 116 ? 8.572 -5.246 2.676 1.00 98.00 116 GLY A CA 1
ATOM 910 C C . GLY A 1 116 ? 7.304 -4.513 3.115 1.00 98.00 116 GLY A C 1
ATOM 911 O O . GLY A 1 116 ? 6.319 -5.124 3.532 1.00 98.00 116 GLY A O 1
ATOM 912 N N . ASN A 1 117 ? 7.338 -3.189 3.018 1.00 98.81 117 ASN A N 1
ATOM 913 C CA . ASN A 1 117 ? 6.213 -2.302 3.294 1.00 98.81 117 ASN A CA 1
ATOM 914 C C . ASN A 1 117 ? 5.349 -2.076 2.046 1.00 98.81 117 ASN A C 1
ATOM 916 O O . ASN A 1 117 ? 5.866 -1.957 0.931 1.00 98.81 117 ASN A O 1
ATOM 920 N N . PHE A 1 118 ? 4.041 -1.920 2.243 1.00 98.88 118 PHE A N 1
ATOM 921 C CA . PHE A 1 118 ? 3.117 -1.461 1.208 1.00 98.88 118 PHE A CA 1
ATOM 922 C C . PHE A 1 118 ? 2.590 -0.068 1.565 1.00 98.88 118 PHE A C 1
ATOM 924 O O . PHE A 1 118 ? 1.937 0.115 2.592 1.00 98.88 118 PHE A O 1
ATOM 931 N N . ASN A 1 119 ? 2.893 0.924 0.726 1.00 98.88 119 ASN A N 1
ATOM 932 C CA . ASN A 1 119 ? 2.569 2.326 0.982 1.00 98.88 119 ASN A CA 1
ATOM 933 C C . ASN A 1 119 ? 1.578 2.830 -0.068 1.00 98.88 119 ASN A C 1
ATOM 935 O O . ASN A 1 119 ? 1.968 3.072 -1.212 1.00 98.88 119 ASN A O 1
ATOM 939 N N . CYS A 1 120 ? 0.316 3.013 0.320 1.00 98.81 120 CYS A N 1
ATOM 940 C CA . CYS A 1 120 ? -0.756 3.534 -0.535 1.00 98.81 120 CYS A CA 1
ATOM 941 C C . CYS A 1 120 ? -1.480 4.748 0.076 1.00 98.81 120 CYS A C 1
ATOM 943 O O . CYS A 1 120 ? -2.600 5.069 -0.324 1.00 98.81 120 CYS A O 1
ATOM 945 N N . PHE A 1 121 ? -0.856 5.434 1.034 1.00 98.75 121 PHE A N 1
ATOM 946 C CA . PHE A 1 121 ? -1.414 6.632 1.662 1.00 98.75 121 PHE A CA 1
ATOM 947 C C . PHE A 1 121 ? -1.580 7.806 0.683 1.00 98.75 121 PHE A C 1
ATOM 949 O O . PHE A 1 121 ? -0.897 7.856 -0.341 1.00 98.75 121 PHE A O 1
ATOM 956 N N . ILE A 1 122 ? -2.468 8.755 0.998 1.00 98.81 122 ILE A N 1
ATOM 957 C CA . ILE A 1 122 ? -2.808 9.905 0.131 1.00 98.81 122 ILE A CA 1
ATOM 958 C C . ILE A 1 122 ? -3.217 9.416 -1.269 1.00 98.81 122 ILE A C 1
ATOM 960 O O . ILE A 1 122 ? -2.499 9.547 -2.262 1.00 98.81 122 ILE A O 1
ATOM 964 N N . ASN A 1 123 ? -4.383 8.779 -1.316 1.00 98.88 123 ASN A N 1
ATOM 965 C CA . ASN A 1 123 ? -5.049 8.300 -2.526 1.00 98.88 123 ASN A CA 1
ATOM 966 C C . ASN A 1 123 ? -6.574 8.487 -2.371 1.00 98.88 123 ASN A C 1
ATOM 968 O O . ASN A 1 123 ? -7.026 9.246 -1.515 1.00 98.88 123 ASN A O 1
ATOM 972 N N . GLN A 1 124 ? -7.379 7.857 -3.229 1.00 98.81 124 GLN A N 1
ATOM 973 C CA . GLN A 1 124 ? -8.842 7.984 -3.253 1.00 98.81 124 GLN A CA 1
ATOM 974 C C . GLN A 1 124 ? -9.529 6.626 -3.026 1.00 98.81 124 GLN A C 1
ATOM 976 O O . GLN A 1 124 ? -10.624 6.380 -3.530 1.00 98.81 124 GLN A O 1
ATOM 981 N N . LEU A 1 125 ? -8.870 5.717 -2.298 1.00 98.88 125 LEU A N 1
ATOM 982 C CA . LEU A 1 125 ? -9.357 4.357 -2.075 1.00 98.88 125 LEU A CA 1
ATOM 983 C C . LEU A 1 125 ? -10.558 4.370 -1.129 1.00 98.88 125 LEU A C 1
ATOM 985 O O . LEU A 1 125 ? -10.462 4.933 -0.043 1.00 98.88 125 LEU A O 1
ATOM 989 N N . GLN A 1 126 ? -11.654 3.716 -1.516 1.00 98.38 126 GLN A N 1
ATOM 990 C CA . GLN A 1 126 ? -12.830 3.508 -0.652 1.00 98.38 126 GLN A CA 1
ATOM 991 C C . GLN A 1 126 ? -12.823 2.144 0.051 1.00 98.38 126 GLN A C 1
ATOM 993 O O . GLN A 1 126 ? -13.420 1.985 1.116 1.00 98.38 126 GLN A O 1
ATOM 998 N N . THR A 1 127 ? -12.121 1.172 -0.533 1.00 98.44 127 THR A N 1
ATOM 999 C CA . THR A 1 127 ? -11.841 -0.156 0.026 1.00 98.44 127 THR A CA 1
ATOM 1000 C C . THR A 1 127 ? -10.386 -0.529 -0.278 1.00 98.44 127 THR A C 1
ATOM 1002 O O . THR A 1 127 ? -9.710 0.135 -1.071 1.00 98.44 127 THR A O 1
ATOM 1005 N N . LEU A 1 128 ? -9.893 -1.607 0.331 1.00 98.69 128 LEU A N 1
ATOM 1006 C CA . LEU A 1 128 ? -8.574 -2.186 0.052 1.00 98.69 128 LEU A CA 1
ATOM 1007 C C . LEU A 1 128 ? -8.658 -3.409 -0.876 1.00 98.69 128 LEU A C 1
ATOM 1009 O O . LEU A 1 128 ? -7.688 -4.150 -1.039 1.00 98.69 128 LEU A O 1
ATOM 1013 N N . GLU A 1 129 ? -9.810 -3.630 -1.515 1.00 98.25 129 GLU A N 1
ATOM 1014 C CA . GLU A 1 129 ? -9.996 -4.747 -2.434 1.00 98.25 129 GLU A CA 1
ATOM 1015 C C . GLU A 1 129 ? -8.956 -4.752 -3.558 1.00 98.25 129 GLU A C 1
ATOM 1017 O O . GLU A 1 129 ? -8.496 -3.718 -4.050 1.00 98.25 129 GLU A O 1
ATOM 1022 N N . HIS A 1 130 ? -8.600 -5.965 -3.982 1.00 98.19 130 HIS A N 1
ATOM 1023 C CA . HIS A 1 130 ? -7.527 -6.239 -4.941 1.00 98.19 130 HIS A CA 1
ATOM 1024 C C . HIS A 1 130 ? -6.110 -5.866 -4.473 1.00 98.19 130 HIS A C 1
ATOM 1026 O O . HIS A 1 130 ? -5.170 -6.101 -5.231 1.00 98.19 130 HIS A O 1
ATOM 1032 N N . GLY A 1 131 ? -5.941 -5.363 -3.246 1.00 98.25 131 GLY A N 1
ATOM 1033 C CA . GLY A 1 131 ? -4.638 -5.112 -2.640 1.00 98.25 131 GLY A CA 1
ATOM 1034 C C . GLY A 1 131 ? -3.852 -6.380 -2.275 1.00 98.25 131 GLY A C 1
ATOM 1035 O O . GLY A 1 131 ? -4.312 -7.509 -2.515 1.00 98.25 131 GLY A O 1
ATOM 1036 N N . PRO A 1 132 ? -2.648 -6.200 -1.699 1.00 98.56 132 PRO A N 1
ATOM 1037 C CA . PRO 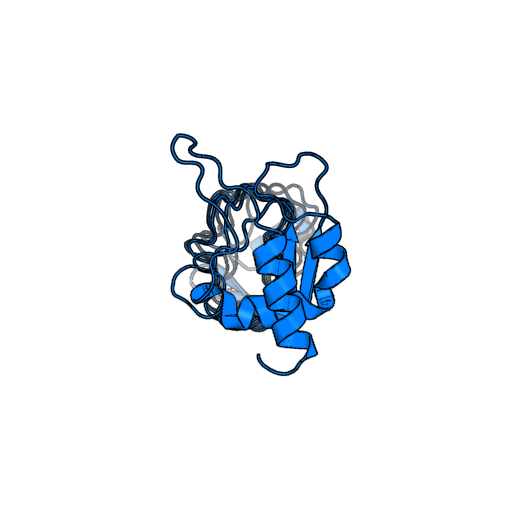A 1 132 ? -1.846 -7.295 -1.171 1.00 98.56 132 PRO A CA 1
ATOM 1038 C C . PRO A 1 132 ? -2.559 -8.019 -0.026 1.00 98.56 132 PRO A C 1
ATOM 1040 O O . PRO A 1 132 ? -3.061 -7.399 0.907 1.00 98.56 132 PRO A O 1
ATOM 1043 N N . GLU A 1 133 ? -2.555 -9.349 -0.070 1.00 98.44 133 GLU A N 1
ATOM 1044 C CA . GLU A 1 133 ? -3.146 -10.188 0.978 1.00 98.44 133 GLU A CA 1
ATOM 1045 C C . GLU A 1 133 ? -2.155 -10.467 2.113 1.00 98.44 133 GLU A C 1
ATOM 1047 O O . GLU A 1 133 ? -2.571 -10.703 3.248 1.00 98.44 133 GLU A O 1
ATOM 1052 N N . ILE A 1 134 ? -0.854 -10.441 1.810 1.00 98.50 134 ILE A N 1
ATOM 1053 C CA . ILE A 1 134 ? 0.236 -10.653 2.765 1.00 98.50 134 ILE A CA 1
ATOM 1054 C C . ILE A 1 134 ? 1.261 -9.534 2.589 1.00 98.50 134 ILE A C 1
ATOM 1056 O O . ILE A 1 134 ? 1.817 -9.356 1.501 1.00 98.50 134 ILE A O 1
ATOM 1060 N N . VAL A 1 135 ? 1.535 -8.812 3.672 1.00 98.62 135 VAL A N 1
ATOM 1061 C CA . VAL A 1 135 ? 2.579 -7.786 3.749 1.00 98.62 135 VAL A CA 1
ATOM 1062 C C . VAL A 1 135 ? 3.456 -8.097 4.957 1.00 98.62 135 VAL A C 1
ATOM 1064 O O . VAL A 1 135 ? 3.016 -7.972 6.094 1.00 98.62 135 VAL A O 1
ATOM 1067 N N . SER A 1 136 ? 4.701 -8.522 4.742 1.00 98.12 136 SER A N 1
ATOM 1068 C CA . SER A 1 136 ? 5.587 -8.885 5.863 1.00 98.12 136 SER A CA 1
ATOM 1069 C C . SER A 1 136 ? 6.005 -7.672 6.704 1.00 98.12 136 SER A C 1
ATOM 1071 O O . SER A 1 136 ? 6.352 -7.816 7.877 1.00 98.12 136 SER A O 1
ATOM 1073 N N . GLY A 1 137 ? 6.005 -6.481 6.102 1.00 98.56 137 GLY A N 1
ATOM 1074 C CA . GLY A 1 137 ? 6.233 -5.206 6.768 1.00 98.56 137 GLY A CA 1
ATOM 1075 C C . GLY A 1 137 ? 4.936 -4.489 7.136 1.00 98.56 137 GLY A C 1
ATOM 1076 O O . GLY A 1 137 ? 3.917 -5.094 7.479 1.00 98.56 137 GLY A O 1
ATOM 1077 N N . ASN A 1 138 ? 4.997 -3.165 7.093 1.00 98.81 138 ASN A N 1
ATOM 1078 C CA . ASN A 1 138 ? 3.896 -2.291 7.463 1.00 98.81 138 ASN A CA 1
ATOM 1079 C C . ASN A 1 138 ? 3.007 -1.984 6.250 1.00 98.81 138 ASN A C 1
ATOM 1081 O O . ASN A 1 138 ? 3.489 -1.869 5.120 1.00 98.81 138 ASN A O 1
ATOM 1085 N N . TYR A 1 139 ? 1.715 -1.801 6.505 1.00 98.88 139 TYR A N 1
ATOM 1086 C CA . TYR A 1 139 ? 0.733 -1.380 5.512 1.00 98.88 139 TYR A CA 1
ATOM 1087 C C . TYR A 1 139 ? 0.246 0.027 5.859 1.00 98.88 139 TYR A C 1
ATOM 1089 O O . TYR A 1 139 ? -0.413 0.232 6.880 1.00 98.88 139 TYR A O 1
ATOM 1097 N N . TYR A 1 140 ? 0.570 0.990 4.999 1.00 98.94 140 TYR A N 1
ATOM 1098 C CA . TYR A 1 140 ? 0.214 2.398 5.169 1.00 98.94 140 TYR A CA 1
ATOM 1099 C C . TYR A 1 140 ? -0.902 2.783 4.199 1.00 98.94 140 TYR A C 1
ATOM 1101 O O . TYR A 1 140 ? -0.660 2.943 3.001 1.00 98.94 140 TYR A O 1
ATOM 1109 N N . ALA A 1 141 ? -2.117 2.934 4.725 1.00 98.81 141 ALA A N 1
ATOM 1110 C CA . ALA A 1 141 ? -3.321 3.312 3.985 1.00 98.81 141 ALA A CA 1
ATOM 1111 C C . ALA A 1 141 ? -3.992 4.580 4.543 1.00 98.81 141 ALA A C 1
ATOM 1113 O O . ALA A 1 141 ? -5.146 4.873 4.223 1.00 98.81 141 ALA A O 1
ATOM 1114 N N . ASN A 1 142 ? -3.272 5.349 5.359 1.00 98.50 142 ASN A N 1
ATOM 1115 C CA . ASN A 1 142 ? -3.752 6.606 5.914 1.00 98.50 142 ASN A CA 1
ATOM 1116 C C . ASN A 1 142 ? -4.091 7.633 4.816 1.00 98.50 142 ASN A C 1
ATOM 1118 O O . ASN A 1 142 ? -3.538 7.579 3.716 1.00 98.50 142 ASN A O 1
ATOM 1122 N N . ASN A 1 143 ? -4.963 8.598 5.113 1.00 98.56 143 ASN A N 1
ATOM 1123 C CA . ASN A 1 143 ? -5.370 9.653 4.168 1.00 98.56 143 ASN A CA 1
ATOM 1124 C C . ASN A 1 143 ? -5.928 9.081 2.852 1.00 98.56 143 ASN A C 1
ATOM 1126 O O . ASN A 1 143 ? -5.410 9.335 1.764 1.00 98.56 143 ASN A O 1
ATOM 1130 N N . ASN A 1 144 ? -6.963 8.259 2.969 1.00 98.81 144 ASN A N 1
ATOM 1131 C CA . ASN A 1 144 ? -7.747 7.751 1.849 1.00 98.81 144 ASN A CA 1
ATOM 1132 C C . ASN A 1 144 ? -9.228 8.089 2.086 1.00 98.81 144 ASN A C 1
ATOM 1134 O O . ASN A 1 144 ? -9.563 8.948 2.902 1.00 98.81 144 ASN A O 1
ATOM 1138 N N . LEU A 1 145 ? -10.123 7.442 1.344 1.00 98.62 145 LEU A N 1
ATOM 1139 C CA . LEU A 1 145 ? -11.568 7.569 1.499 1.00 98.62 145 LEU A CA 1
ATOM 1140 C C . LEU A 1 145 ? -12.175 6.271 2.061 1.00 98.62 145 LEU A C 1
ATOM 1142 O O . LEU A 1 145 ? -13.330 5.965 1.765 1.00 98.62 145 LEU A O 1
ATOM 1146 N N . LEU A 1 146 ? -11.398 5.471 2.810 1.00 98.56 146 LEU A N 1
ATOM 1147 C CA . LEU A 1 146 ? -11.830 4.143 3.247 1.00 98.56 146 LEU A CA 1
ATOM 1148 C C . LEU A 1 146 ? -13.057 4.271 4.145 1.00 98.56 146 LEU A C 1
ATOM 1150 O O . LEU A 1 146 ? -13.013 4.996 5.134 1.00 98.56 146 LEU A O 1
ATOM 1154 N N . ILE A 1 147 ? -14.128 3.552 3.817 1.00 97.00 147 ILE A N 1
ATOM 1155 C CA . ILE A 1 147 ? -15.371 3.535 4.612 1.00 97.00 147 ILE A CA 1
ATOM 1156 C C . ILE A 1 147 ? -15.482 2.292 5.507 1.00 97.00 147 ILE A C 1
ATOM 1158 O O . ILE A 1 147 ? -16.273 2.252 6.450 1.00 97.00 147 ILE A O 1
ATOM 1162 N N . ASN A 1 148 ? -14.692 1.263 5.200 1.00 96.75 148 ASN A N 1
ATOM 1163 C CA . ASN A 1 148 ? -14.599 -0.010 5.907 1.00 96.75 148 ASN A CA 1
ATOM 1164 C C . ASN A 1 148 ? -13.240 -0.672 5.601 1.00 96.75 148 ASN A C 1
ATOM 1166 O O . ASN A 1 148 ? -12.438 -0.140 4.830 1.00 96.75 148 ASN A O 1
ATOM 1170 N N . LEU A 1 149 ? -12.988 -1.842 6.193 1.00 97.19 149 LEU A N 1
ATOM 1171 C CA . LEU A 1 149 ? -11.764 -2.623 5.982 1.00 97.19 149 LEU A CA 1
ATOM 1172 C C . LEU A 1 149 ? -11.948 -3.775 4.980 1.00 97.19 149 LEU A C 1
ATOM 1174 O O . LEU A 1 149 ? -11.222 -4.769 5.032 1.00 97.19 149 LEU A O 1
ATOM 1178 N N . LEU A 1 150 ? -12.904 -3.673 4.048 1.00 97.12 150 LEU A N 1
ATOM 1179 C CA . LEU A 1 150 ? -13.038 -4.671 2.983 1.00 97.12 150 LEU A CA 1
ATOM 1180 C C . LEU A 1 150 ? -11.749 -4.737 2.159 1.00 97.12 150 LEU A C 1
ATOM 1182 O O . LEU A 1 150 ? -11.240 -3.722 1.682 1.00 97.12 150 LEU A O 1
ATOM 1186 N N . GLY A 1 151 ? -11.226 -5.952 1.997 1.00 97.69 151 GLY A N 1
ATOM 1187 C CA . GLY A 1 151 ? -9.964 -6.202 1.302 1.00 97.69 151 GLY A CA 1
ATOM 1188 C C . GLY A 1 151 ? -8.701 -5.906 2.117 1.00 97.69 151 GLY A C 1
ATOM 1189 O O . GLY A 1 151 ? -7.616 -5.949 1.543 1.00 97.69 151 GLY A O 1
ATOM 1190 N N . ALA A 1 152 ? -8.809 -5.619 3.421 1.00 98.00 152 ALA A N 1
ATOM 1191 C CA . ALA A 1 152 ? -7.646 -5.497 4.301 1.00 98.00 152 ALA A CA 1
ATOM 1192 C C . ALA A 1 152 ? -6.739 -6.749 4.237 1.00 98.00 152 ALA A C 1
ATOM 1194 O O . ALA A 1 152 ? -7.221 -7.857 3.965 1.00 98.00 152 ALA A O 1
ATOM 1195 N N . PRO A 1 153 ? -5.419 -6.599 4.470 1.00 98.12 153 PRO A N 1
ATOM 1196 C CA . PRO A 1 153 ? -4.486 -7.716 4.375 1.00 98.12 153 PRO A CA 1
ATOM 1197 C C . PRO A 1 153 ? -4.815 -8.796 5.412 1.00 98.12 153 PRO A C 1
ATOM 1199 O O . PRO A 1 153 ? -5.132 -8.503 6.560 1.00 98.12 153 PRO A O 1
ATOM 1202 N N . LYS A 1 154 ? -4.663 -10.068 5.041 1.00 97.06 154 LYS A N 1
ATOM 1203 C CA . LYS A 1 154 ? -4.815 -11.190 5.983 1.00 97.06 154 LYS A CA 1
ATOM 1204 C C . LYS A 1 154 ? -3.660 -11.239 6.980 1.00 97.06 154 LYS A C 1
ATOM 1206 O O . LYS A 1 154 ? -3.845 -11.640 8.124 1.00 97.06 154 LYS A O 1
ATOM 1211 N N . GLN A 1 155 ? -2.462 -10.866 6.530 1.00 98.00 155 GLN A N 1
ATOM 1212 C CA . GLN A 1 155 ? -1.248 -10.842 7.342 1.00 98.00 155 GLN A CA 1
ATOM 1213 C C . GLN A 1 155 ? -0.504 -9.530 7.121 1.00 98.00 155 GLN A C 1
ATOM 1215 O O . GLN A 1 155 ? -0.188 -9.175 5.983 1.00 98.00 155 GLN A O 1
ATOM 1220 N N . VAL A 1 156 ? -0.220 -8.825 8.214 1.00 98.50 156 VAL A N 1
ATOM 1221 C CA . VAL A 1 156 ? 0.508 -7.556 8.214 1.00 98.50 156 VAL A CA 1
ATOM 1222 C C . VAL A 1 156 ? 1.262 -7.383 9.529 1.00 98.50 156 VAL A C 1
ATOM 1224 O O . VAL A 1 156 ? 0.777 -7.807 10.577 1.00 98.50 156 VAL A O 1
ATOM 1227 N N . LYS A 1 157 ? 2.440 -6.748 9.507 1.00 98.50 157 LYS A N 1
ATOM 1228 C CA . LYS A 1 157 ? 3.151 -6.410 10.747 1.00 98.50 157 LYS A CA 1
ATOM 1229 C C . LYS A 1 157 ? 2.459 -5.280 11.498 1.00 98.50 157 LYS A C 1
ATOM 1231 O O . LYS A 1 157 ? 2.111 -5.459 12.653 1.00 98.50 157 LYS A O 1
ATOM 1236 N N . SER A 1 158 ? 2.275 -4.126 10.868 1.00 98.69 158 SER A N 1
ATOM 1237 C CA . SER A 1 158 ? 1.577 -2.971 11.447 1.00 98.69 158 SER A CA 1
ATOM 1238 C C . SER A 1 158 ? 0.658 -2.350 10.406 1.00 98.69 158 SER A C 1
ATOM 1240 O O . SER A 1 158 ? 1.009 -2.320 9.225 1.00 98.69 158 SER A O 1
ATOM 1242 N N . PHE A 1 159 ? -0.494 -1.843 10.834 1.00 98.69 159 PHE A N 1
ATOM 1243 C CA . PHE A 1 159 ? -1.542 -1.357 9.947 1.00 98.69 159 PHE A CA 1
ATOM 1244 C C . PHE A 1 159 ? -1.942 0.073 10.311 1.00 98.69 159 PHE A C 1
ATOM 1246 O O . PHE A 1 159 ? -2.418 0.334 11.414 1.00 98.69 159 PHE A O 1
ATOM 1253 N N . PHE A 1 160 ? -1.721 1.000 9.382 1.00 98.81 160 PHE A N 1
ATOM 1254 C CA . PHE A 1 160 ? -1.947 2.429 9.584 1.00 98.81 160 PHE A CA 1
ATOM 1255 C C . PHE A 1 160 ? -3.080 2.900 8.674 1.00 98.81 160 PHE A C 1
ATOM 1257 O O . PHE A 1 160 ? -2.913 2.958 7.453 1.00 98.81 160 PHE A O 1
ATOM 1264 N N . ILE A 1 161 ? -4.226 3.228 9.270 1.00 98.56 161 ILE A N 1
ATOM 1265 C CA . ILE A 1 161 ? -5.477 3.558 8.566 1.00 98.56 161 ILE A CA 1
ATOM 1266 C C . ILE A 1 161 ? -6.091 4.883 9.039 1.00 98.56 161 ILE A C 1
ATOM 1268 O O . ILE A 1 161 ? -7.253 5.154 8.747 1.00 98.56 161 ILE A O 1
ATOM 1272 N N . THR A 1 162 ? -5.318 5.726 9.727 1.00 98.31 162 THR A N 1
ATOM 1273 C CA . THR A 1 162 ? -5.771 7.046 10.192 1.00 98.31 162 THR A CA 1
ATOM 1274 C C . THR A 1 162 ? -6.169 7.967 9.037 1.00 98.31 162 THR A C 1
ATOM 1276 O O . THR A 1 162 ? -5.764 7.776 7.885 1.00 98.31 162 THR A O 1
ATOM 1279 N N . SER A 1 163 ? -6.948 9.001 9.330 1.00 97.44 163 SER A N 1
ATOM 1280 C CA . SER A 1 163 ? -7.471 9.957 8.349 1.00 97.44 163 SER A CA 1
ATOM 1281 C C . SER A 1 163 ? -8.259 9.272 7.223 1.00 97.44 163 SER A C 1
ATOM 1283 O O . SER A 1 163 ? -7.942 9.418 6.042 1.00 97.44 163 SER A O 1
ATOM 1285 N N . ASN A 1 164 ? -9.262 8.483 7.605 1.00 97.69 164 ASN A N 1
ATOM 1286 C CA . ASN A 1 164 ? -10.221 7.828 6.709 1.00 97.69 164 ASN A CA 1
ATOM 1287 C C . ASN A 1 164 ? -11.658 8.018 7.242 1.00 97.69 164 ASN A C 1
ATOM 1289 O O . ASN A 1 164 ? -11.874 8.704 8.236 1.00 97.69 164 ASN A O 1
ATOM 1293 N N . PHE A 1 165 ? -12.651 7.399 6.600 1.00 96.12 165 PHE A N 1
ATOM 1294 C CA . PHE A 1 165 ? -14.068 7.430 7.002 1.00 96.12 165 PHE A CA 1
ATOM 1295 C C . PHE A 1 165 ? -14.545 6.069 7.531 1.00 96.12 165 PHE A C 1
ATOM 1297 O O . PHE A 1 165 ? -15.707 5.690 7.364 1.00 96.12 165 PHE A O 1
ATOM 1304 N N . ILE A 1 166 ? -13.624 5.298 8.115 1.00 95.44 166 ILE A N 1
ATOM 1305 C CA . ILE A 1 166 ? -13.870 3.931 8.571 1.00 95.44 166 ILE A CA 1
ATOM 1306 C C . ILE A 1 166 ? -14.843 3.977 9.741 1.00 95.44 166 ILE A C 1
ATOM 1308 O O . ILE A 1 166 ? -14.573 4.612 10.755 1.00 95.44 166 ILE A O 1
ATOM 1312 N N . LYS A 1 167 ? -15.970 3.278 9.605 1.00 91.69 167 LYS A N 1
ATOM 1313 C CA . LYS A 1 167 ? -16.992 3.250 10.658 1.00 91.69 167 LYS A CA 1
ATOM 1314 C C . LYS A 1 167 ? -16.596 2.362 11.829 1.00 91.69 167 LYS A C 1
ATOM 1316 O O . LYS A 1 167 ? -16.809 2.731 12.972 1.00 91.69 167 LYS A O 1
ATOM 1321 N N . ASN A 1 168 ? -16.056 1.181 11.540 1.00 93.06 168 ASN A N 1
ATOM 1322 C CA . ASN A 1 168 ? -15.739 0.169 12.539 1.00 93.06 168 ASN A CA 1
ATOM 1323 C C . ASN A 1 168 ? -14.579 -0.731 12.088 1.00 93.06 168 ASN A C 1
ATOM 1325 O O . ASN A 1 168 ? -14.020 -0.563 11.003 1.00 93.06 168 ASN A O 1
ATOM 1329 N N . LEU A 1 169 ? -14.226 -1.698 12.931 1.00 93.62 169 LEU A N 1
ATOM 1330 C CA . LEU A 1 169 ? -13.087 -2.595 12.760 1.00 93.62 169 LEU A CA 1
ATOM 1331 C C . LEU A 1 169 ? -13.482 -3.973 12.208 1.00 93.62 169 LEU A C 1
ATOM 1333 O O . LEU A 1 169 ? -12.711 -4.929 12.319 1.00 93.62 169 LEU A O 1
ATOM 1337 N N . GLU A 1 170 ? -14.656 -4.109 11.588 1.00 93.19 170 GLU A N 1
ATOM 1338 C CA . GLU A 1 170 ? -15.000 -5.343 10.882 1.00 93.19 170 GLU A CA 1
ATOM 1339 C C . GLU A 1 170 ? -14.017 -5.595 9.734 1.00 93.19 170 GLU A C 1
ATOM 1341 O O . GLU A 1 170 ? -13.765 -4.710 8.918 1.00 93.19 170 GLU A O 1
ATOM 1346 N N . ASN A 1 171 ? -13.510 -6.829 9.632 1.00 93.62 171 ASN A N 1
ATOM 1347 C CA . ASN A 1 171 ? -12.442 -7.246 8.707 1.00 93.62 171 ASN A CA 1
ATOM 1348 C C . ASN A 1 171 ? -11.040 -6.710 9.050 1.00 93.62 171 ASN A C 1
ATOM 1350 O O . ASN A 1 171 ? -10.142 -6.764 8.210 1.00 93.62 171 ASN A O 1
ATOM 1354 N N . CYS A 1 172 ? -10.821 -6.226 10.276 1.00 95.25 172 CYS A N 1
ATOM 1355 C CA . CYS A 1 172 ? -9.474 -5.923 10.750 1.00 95.25 172 CYS A CA 1
ATOM 1356 C C . CYS A 1 172 ? -8.597 -7.199 10.765 1.00 95.25 172 CYS A C 1
ATOM 1358 O O . CYS A 1 172 ? -9.092 -8.264 11.149 1.00 95.25 172 CYS A O 1
ATOM 1360 N N . PRO A 1 173 ? -7.311 -7.126 10.364 1.00 95.62 173 PRO A N 1
ATOM 1361 C CA . PRO A 1 173 ? -6.407 -8.276 10.392 1.00 95.62 173 PRO A CA 1
ATOM 1362 C C . PRO A 1 173 ? -6.298 -8.929 11.782 1.00 95.62 173 PRO A C 1
ATOM 1364 O O . PRO A 1 173 ? -6.303 -8.251 12.811 1.00 95.62 173 PRO A O 1
ATOM 1367 N N . GLU A 1 174 ? -6.138 -10.258 11.816 1.00 93.81 174 GLU A N 1
ATOM 1368 C CA . GLU A 1 174 ? -6.217 -11.036 13.065 1.00 93.81 174 GLU A CA 1
ATOM 1369 C C . GLU A 1 174 ? -5.071 -10.747 14.045 1.00 93.81 174 GLU A C 1
ATOM 1371 O O . GLU A 1 174 ? -5.239 -10.858 15.261 1.00 93.81 174 GLU A O 1
ATOM 1376 N N . ARG A 1 175 ? -3.884 -10.412 13.531 1.00 95.62 175 ARG A N 1
ATOM 1377 C CA . ARG A 1 175 ? -2.685 -10.136 14.330 1.00 95.62 175 ARG A CA 1
ATOM 1378 C C . ARG A 1 175 ? -1.945 -8.940 13.765 1.00 95.62 175 ARG A C 1
ATOM 1380 O O . ARG A 1 175 ? -1.552 -8.957 12.602 1.00 95.62 175 ARG A O 1
ATOM 1387 N N . ILE A 1 176 ? -1.740 -7.932 14.602 1.00 97.44 176 ILE A N 1
ATOM 1388 C CA . ILE A 1 176 ? -1.101 -6.672 14.236 1.00 97.44 176 ILE A CA 1
ATOM 1389 C C . ILE A 1 176 ? -0.196 -6.244 15.396 1.00 97.44 176 ILE A C 1
ATOM 1391 O O . ILE A 1 176 ? -0.571 -6.280 16.561 1.00 97.44 176 ILE A O 1
ATOM 1395 N N . ASN A 1 177 ? 1.022 -5.810 15.109 1.00 98.06 177 ASN A N 1
ATOM 1396 C CA . ASN A 1 177 ? 1.892 -5.223 16.116 1.00 98.06 177 ASN A CA 1
ATOM 1397 C C . ASN A 1 177 ? 1.394 -3.826 16.512 1.00 98.06 177 ASN A C 1
ATOM 1399 O O . ASN A 1 177 ? 1.102 -3.585 17.677 1.00 98.06 177 ASN A O 1
ATOM 1403 N N . ILE A 1 178 ? 1.270 -2.914 15.545 1.00 98.44 178 ILE A N 1
ATOM 1404 C CA . ILE A 1 178 ? 0.728 -1.567 15.770 1.00 98.44 178 ILE A CA 1
ATOM 1405 C C . ILE A 1 178 ? -0.463 -1.360 14.849 1.00 98.44 178 ILE A C 1
ATOM 1407 O O . ILE A 1 178 ? -0.313 -1.461 13.630 1.00 98.44 178 ILE A O 1
ATOM 1411 N N . LEU A 1 179 ? -1.620 -1.064 15.429 1.00 98.12 179 LEU A N 1
ATOM 1412 C CA . LEU A 1 179 ? -2.787 -0.590 14.701 1.00 98.12 179 LEU A CA 1
ATOM 1413 C C . LEU A 1 179 ? -2.970 0.903 14.989 1.00 98.12 179 LEU A C 1
ATOM 1415 O O . LEU A 1 179 ? -3.137 1.278 16.148 1.00 98.12 179 LEU A O 1
ATOM 1419 N N . ALA A 1 180 ? -2.955 1.731 13.945 1.00 98.38 180 ALA A N 1
ATOM 1420 C CA . ALA A 1 180 ? -3.213 3.163 14.058 1.00 98.38 180 ALA A CA 1
ATOM 1421 C C . ALA A 1 180 ? -4.561 3.524 13.420 1.00 98.38 180 ALA A C 1
ATOM 1423 O O . ALA A 1 180 ? -4.748 3.311 12.216 1.00 98.38 180 ALA A O 1
ATOM 1424 N N . ILE A 1 181 ? -5.472 4.072 14.226 1.00 97.38 181 ILE A N 1
ATOM 1425 C CA . ILE A 1 181 ? -6.839 4.461 13.846 1.00 97.38 181 ILE A CA 1
ATOM 1426 C C . ILE A 1 181 ? -7.154 5.885 14.298 1.00 97.38 181 ILE A C 1
ATOM 1428 O O . ILE A 1 181 ? -6.478 6.433 15.163 1.00 97.38 181 ILE A O 1
ATOM 1432 N N . ASP A 1 182 ? -8.199 6.475 13.729 1.00 95.81 182 ASP A N 1
ATOM 1433 C CA . ASP A 1 182 ? -8.765 7.707 14.271 1.00 95.81 182 ASP A CA 1
ATOM 1434 C C . ASP A 1 182 ? -9.673 7.381 15.460 1.00 95.81 182 ASP A C 1
ATOM 1436 O O . ASP A 1 182 ? -10.277 6.307 15.530 1.00 95.81 182 ASP A O 1
ATOM 1440 N N . ASN A 1 183 ? -9.837 8.333 16.374 1.00 93.38 183 ASN A N 1
ATOM 1441 C CA . ASN A 1 183 ? -10.768 8.187 17.490 1.00 93.38 183 ASN A CA 1
ATOM 1442 C C . ASN A 1 183 ? -12.248 8.179 17.054 1.00 93.38 183 ASN A C 1
ATOM 1444 O O . ASN A 1 183 ? -13.126 7.928 17.867 1.00 93.38 183 ASN A O 1
ATOM 1448 N N . THR A 1 184 ? -12.542 8.453 15.784 1.00 92.50 184 THR A N 1
ATOM 1449 C CA . THR A 1 184 ? -13.890 8.378 15.203 1.00 92.50 184 THR A CA 1
ATOM 1450 C C . THR A 1 184 ? -14.324 6.948 14.866 1.00 92.50 184 THR A C 1
ATOM 1452 O O . THR A 1 184 ? -15.498 6.731 14.575 1.00 92.50 184 THR A O 1
ATOM 1455 N N . VAL A 1 185 ? -13.403 5.977 14.897 1.00 92.88 185 VAL A N 1
ATOM 1456 C CA . VAL A 1 185 ? -13.693 4.573 14.583 1.00 92.88 185 VAL A CA 1
ATOM 1457 C C . VAL A 1 185 ? -14.402 3.903 15.757 1.00 92.88 185 VAL A C 1
ATOM 1459 O O . VAL A 1 185 ? -13.894 3.887 16.878 1.00 92.88 185 VAL A O 1
ATOM 1462 N N . GLU A 1 186 ? -15.545 3.277 15.490 1.00 91.94 186 GLU A N 1
ATOM 1463 C CA . GLU A 1 186 ? -16.253 2.493 16.495 1.00 91.94 186 GLU A CA 1
ATOM 1464 C C . GLU A 1 186 ? -15.490 1.199 16.809 1.00 91.94 186 GLU A C 1
ATOM 1466 O O . GLU A 1 186 ? -15.079 0.459 15.908 1.00 91.94 186 GLU A O 1
ATOM 1471 N N . LEU A 1 187 ? -15.352 0.879 18.098 1.00 91.06 187 LEU A N 1
ATOM 1472 C CA . LEU A 1 187 ? -14.702 -0.341 18.592 1.00 91.06 187 LEU A CA 1
ATOM 1473 C C . LEU A 1 187 ? -15.619 -1.569 18.440 1.00 91.06 187 LEU A C 1
ATOM 1475 O O . LEU A 1 187 ? -15.958 -2.249 19.406 1.00 91.06 187 LEU A O 1
ATOM 1479 N N . VAL A 1 188 ? -16.044 -1.829 17.204 1.00 90.62 188 VAL A N 1
ATOM 1480 C CA . VAL A 1 188 ? -16.866 -2.971 16.792 1.00 90.62 188 VAL A CA 1
ATOM 1481 C C . VAL A 1 188 ? -16.036 -3.844 15.852 1.00 90.62 188 VAL A C 1
ATOM 1483 O O . VAL A 1 188 ? -15.625 -3.398 14.785 1.00 90.62 188 VAL A O 1
ATOM 1486 N N . PHE A 1 189 ? -15.777 -5.087 16.261 1.00 86.00 189 PHE A N 1
ATOM 1487 C CA . PHE A 1 189 ? -14.761 -5.966 15.658 1.00 86.00 189 PHE A CA 1
ATOM 1488 C C . PHE A 1 189 ? -15.320 -7.017 14.684 1.00 86.00 189 PHE A C 1
ATOM 1490 O O . PHE A 1 189 ? -14.567 -7.714 14.001 1.00 86.00 189 PHE A O 1
ATOM 1497 N N . GLY A 1 190 ? -16.644 -7.161 14.613 1.00 84.19 190 GLY A N 1
ATOM 1498 C CA . GLY A 1 190 ? -17.287 -8.255 13.887 1.00 84.19 190 GLY A CA 1
ATOM 1499 C C . GLY A 1 190 ? -17.014 -9.619 14.531 1.00 84.19 190 GLY A C 1
ATOM 1500 O O . GLY A 1 190 ? -16.902 -9.739 15.748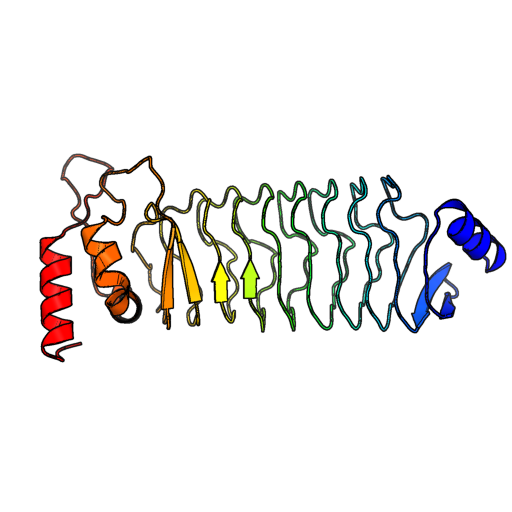 1.00 84.19 190 GLY A O 1
ATOM 1501 N N . GLN A 1 191 ? -16.928 -10.670 13.710 1.00 81.62 191 GLN A N 1
ATOM 1502 C CA . GLN A 1 191 ? -16.825 -12.065 14.177 1.00 81.62 191 GLN A CA 1
ATOM 1503 C C . GLN A 1 191 ? -15.383 -12.564 14.383 1.00 81.62 191 GLN A C 1
ATOM 1505 O O . GLN A 1 191 ? -15.162 -13.645 14.935 1.00 81.62 191 GLN A O 1
ATOM 1510 N N . GLN A 1 192 ? -14.390 -11.810 13.909 1.00 78.50 192 GLN A N 1
ATOM 1511 C CA . GLN A 1 192 ? -12.991 -12.237 13.891 1.00 78.50 192 GLN A CA 1
ATOM 1512 C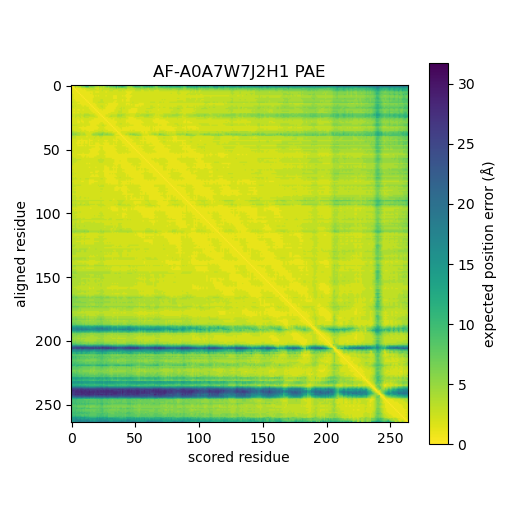 C . GLN A 1 192 ? -12.260 -11.752 15.148 1.00 78.50 192 GLN A C 1
ATOM 1514 O O . GLN A 1 192 ? -12.587 -10.710 15.712 1.00 78.50 192 GLN A O 1
ATOM 1519 N N . ASN A 1 193 ? -11.265 -12.515 15.607 1.00 80.19 193 ASN A N 1
ATOM 1520 C CA . ASN A 1 193 ? -10.363 -12.023 16.649 1.00 80.19 193 ASN A CA 1
ATOM 1521 C C . ASN A 1 193 ? -9.455 -10.942 16.052 1.00 80.19 193 ASN A C 1
ATOM 1523 O O . ASN A 1 193 ? -9.003 -11.099 14.923 1.00 80.19 193 ASN A O 1
ATOM 1527 N N . CYS A 1 194 ? -9.113 -9.915 16.827 1.00 89.19 194 CYS A N 1
ATOM 1528 C CA . CYS A 1 194 ? -8.079 -8.954 16.458 1.00 89.19 194 CYS A CA 1
ATOM 1529 C C . CYS A 1 194 ? -7.108 -8.805 17.633 1.00 89.19 194 CYS A C 1
ATOM 1531 O O . CYS A 1 194 ? -7.440 -8.247 18.673 1.00 89.19 194 CYS A O 1
ATOM 1533 N N . HIS A 1 195 ? -5.909 -9.359 17.491 1.00 93.69 195 HIS A N 1
ATOM 1534 C CA . HIS A 1 195 ? -4.846 -9.251 18.480 1.00 93.69 195 HIS A CA 1
ATOM 1535 C C . HIS A 1 195 ? -3.910 -8.129 18.063 1.00 93.69 195 HIS A C 1
ATOM 1537 O O . HIS A 1 195 ? -3.245 -8.217 17.029 1.00 93.69 195 HIS A O 1
ATOM 1543 N N . VAL A 1 196 ? -3.842 -7.092 18.888 1.00 96.12 196 VAL A N 1
ATOM 1544 C CA . VAL A 1 196 ? -2.968 -5.941 18.669 1.00 96.12 196 VAL A CA 1
ATOM 1545 C C . VAL A 1 196 ? -1.980 -5.823 19.824 1.00 96.12 196 VAL A C 1
ATOM 1547 O O . VAL A 1 196 ? -2.381 -6.000 20.970 1.00 96.12 196 VAL A O 1
ATOM 1550 N N . ASN A 1 197 ? -0.702 -5.527 19.565 1.00 96.62 197 ASN A N 1
ATOM 1551 C CA . ASN A 1 197 ? 0.251 -5.262 20.658 1.00 96.62 197 ASN A CA 1
ATOM 1552 C C . ASN A 1 197 ? 0.156 -3.809 21.142 1.00 96.62 197 ASN A C 1
ATOM 1554 O O . ASN A 1 197 ? 0.315 -3.532 22.329 1.00 96.62 197 ASN A O 1
ATOM 1558 N N . LYS A 1 198 ? -0.095 -2.879 20.218 1.00 96.88 198 LYS A N 1
ATOM 1559 C CA . LYS A 1 198 ? -0.245 -1.450 20.486 1.00 96.88 198 LYS A CA 1
ATOM 1560 C C . LYS A 1 198 ? -1.355 -0.871 19.615 1.00 96.88 198 LYS A C 1
ATOM 1562 O O . LYS A 1 198 ? -1.414 -1.153 18.418 1.00 96.88 198 LYS A O 1
ATOM 1567 N N . VAL A 1 199 ? -2.186 -0.028 20.220 1.00 96.44 199 VAL A N 1
ATOM 1568 C CA . VAL A 1 199 ? -3.162 0.808 19.516 1.00 96.44 199 VAL A CA 1
ATOM 1569 C C . VAL A 1 199 ? -2.690 2.253 19.596 1.00 96.44 199 VAL A C 1
ATOM 1571 O O . VAL A 1 199 ? -2.373 2.745 20.678 1.00 96.44 199 VAL A O 1
ATOM 1574 N N . GLU A 1 200 ? -2.612 2.914 18.449 1.00 96.69 200 GLU A N 1
ATOM 1575 C CA . GLU A 1 200 ? -2.345 4.345 18.334 1.00 96.69 200 GLU A CA 1
ATOM 1576 C C . GLU A 1 200 ? -3.622 5.027 17.845 1.00 96.69 200 GLU A C 1
ATOM 1578 O O . GLU A 1 200 ? -4.228 4.583 16.869 1.00 96.69 200 GLU A O 1
ATOM 1583 N N . ILE A 1 201 ? -4.051 6.074 18.547 1.00 95.81 201 ILE A N 1
ATOM 1584 C CA . ILE A 1 201 ? -5.281 6.796 18.228 1.00 95.81 201 ILE A CA 1
ATOM 1585 C C . ILE A 1 201 ? -4.929 8.230 17.845 1.00 95.81 201 ILE A C 1
ATOM 1587 O O . ILE A 1 201 ? -4.330 8.958 18.635 1.00 95.81 201 ILE A O 1
ATOM 1591 N N . GLU A 1 202 ? -5.315 8.629 16.637 1.00 95.06 202 GLU A N 1
ATOM 1592 C CA . GLU A 1 202 ? -5.237 10.011 16.173 1.00 95.06 202 GLU A CA 1
ATOM 1593 C C . GLU A 1 202 ? -6.546 10.744 16.511 1.00 95.06 202 GLU A C 1
ATOM 1595 O O . GLU A 1 202 ? -7.640 10.282 16.181 1.00 95.06 202 GLU A O 1
ATOM 1600 N N . ILE A 1 203 ? -6.440 11.882 17.201 1.00 93.00 203 ILE A N 1
ATOM 1601 C CA . ILE A 1 203 ? -7.597 12.676 17.637 1.00 93.00 203 ILE A CA 1
ATOM 1602 C C . ILE A 1 203 ? -8.076 13.556 16.476 1.00 93.00 203 ILE A C 1
ATOM 1604 O O . ILE A 1 203 ? -7.294 14.320 15.909 1.00 93.00 203 ILE A O 1
ATOM 1608 N N . LYS A 1 204 ? -9.371 13.482 16.150 1.00 91.31 204 LYS A N 1
ATOM 1609 C CA . LYS A 1 204 ? -10.050 14.341 15.169 1.00 91.31 204 LYS A CA 1
ATOM 1610 C C . LYS A 1 204 ? -11.073 15.233 15.870 1.00 91.31 204 LYS A C 1
ATOM 1612 O O . LYS A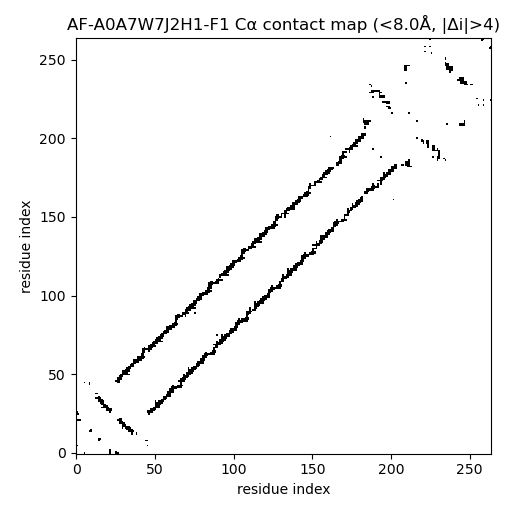 1 204 ? -11.833 14.749 16.691 1.00 91.31 204 LYS A O 1
ATOM 1617 N N . GLU A 1 205 ? -11.124 16.518 15.523 1.00 79.88 205 GLU A N 1
ATOM 1618 C CA . GLU A 1 205 ? -11.922 17.532 16.245 1.00 79.88 205 GLU A CA 1
ATOM 1619 C C . GLU A 1 205 ? -13.453 17.421 16.053 1.00 79.88 205 GLU A C 1
ATOM 1621 O O . GLU A 1 205 ? -14.211 18.011 16.819 1.00 79.88 205 GLU A O 1
ATOM 1626 N N . ASN A 1 206 ? -13.928 16.649 15.066 1.00 65.06 206 ASN A N 1
ATOM 1627 C CA . ASN A 1 206 ? -15.358 16.442 14.800 1.00 65.06 206 ASN A CA 1
ATOM 1628 C C . ASN A 1 206 ? -15.828 15.094 15.367 1.00 65.06 206 ASN A C 1
ATOM 1630 O O . ASN A 1 206 ? -15.651 14.057 14.725 1.00 65.06 206 ASN A O 1
ATOM 1634 N N . PHE A 1 207 ? -16.441 15.105 16.553 1.00 66.56 207 PHE A N 1
ATOM 1635 C CA . PHE A 1 207 ? -16.853 13.885 17.254 1.00 66.56 207 PHE A CA 1
ATOM 1636 C C . PHE A 1 207 ? -18.333 13.547 17.024 1.00 66.56 207 PHE A C 1
ATOM 1638 O O . PHE A 1 207 ? -19.214 14.398 17.145 1.00 66.56 207 PHE A O 1
ATOM 1645 N N . THR A 1 208 ? -18.612 12.277 16.740 1.00 74.25 208 THR A N 1
ATOM 1646 C CA . THR A 1 208 ? -19.941 11.670 16.900 1.00 74.25 208 THR A CA 1
ATOM 1647 C C . THR A 1 208 ? -20.099 11.150 18.334 1.00 74.25 208 THR A C 1
ATOM 1649 O O . THR A 1 208 ? -19.108 10.938 19.030 1.00 74.25 208 THR A O 1
ATOM 1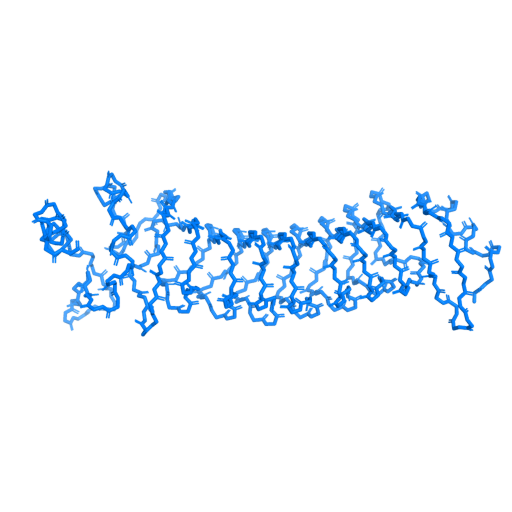652 N N . LYS A 1 209 ? -21.334 10.866 18.781 1.00 78.25 209 LYS A N 1
ATOM 1653 C CA . LYS A 1 209 ? -21.589 10.188 20.075 1.00 78.25 209 LYS A CA 1
ATOM 1654 C C . LYS A 1 209 ? -20.918 8.804 20.192 1.00 78.25 209 LYS A C 1
ATOM 1656 O O . LYS A 1 209 ? -20.757 8.289 21.294 1.00 78.25 209 LYS A O 1
ATOM 1661 N N . SER A 1 210 ? -20.559 8.194 19.062 1.00 80.69 210 SER A N 1
ATOM 1662 C CA . SER A 1 210 ? -19.911 6.882 19.000 1.00 80.69 210 SER A CA 1
ATOM 1663 C C . SER A 1 210 ? -18.378 6.939 19.009 1.00 80.69 210 SER A C 1
ATOM 1665 O O . SER A 1 210 ? -17.731 5.891 19.102 1.00 80.69 210 SER A O 1
ATOM 1667 N N . ALA A 1 211 ? -17.797 8.142 18.934 1.00 86.19 211 ALA A N 1
ATOM 1668 C CA . ALA A 1 211 ? -16.356 8.334 18.946 1.00 86.19 211 ALA A CA 1
ATOM 1669 C C . ALA A 1 211 ? -15.732 7.883 20.277 1.00 86.19 211 ALA A C 1
ATOM 1671 O O . ALA A 1 211 ? -16.319 8.007 21.353 1.00 86.19 211 ALA A O 1
ATOM 1672 N N . ILE A 1 212 ? -14.497 7.400 20.192 1.00 88.62 212 ILE A N 1
ATOM 1673 C CA . ILE A 1 212 ? -13.643 7.086 21.331 1.00 88.62 212 ILE A CA 1
ATOM 1674 C C . ILE A 1 212 ? -13.320 8.400 22.056 1.00 88.62 212 ILE A C 1
ATOM 1676 O O . ILE A 1 212 ? -12.706 9.308 21.481 1.00 88.62 212 ILE A O 1
ATOM 1680 N N . SER A 1 213 ? -13.758 8.503 23.311 1.00 88.62 213 SER A N 1
ATOM 1681 C CA . SER A 1 213 ? -13.562 9.688 24.148 1.00 88.62 213 SER A CA 1
ATOM 1682 C C . SER A 1 213 ? -12.109 9.832 24.613 1.00 88.62 213 SER A C 1
ATOM 1684 O O . SER A 1 213 ? -11.336 8.871 24.606 1.00 88.62 213 SER A O 1
ATOM 1686 N N . LEU A 1 214 ? -11.737 11.034 25.066 1.00 88.56 214 LEU A N 1
ATOM 1687 C CA . LEU A 1 214 ? -10.411 11.286 25.643 1.00 88.56 214 LEU A CA 1
ATOM 1688 C C . LEU A 1 214 ? -10.141 10.400 26.868 1.00 88.56 214 LEU A C 1
ATOM 1690 O O . LEU A 1 214 ? -9.051 9.850 26.976 1.00 88.56 214 LEU A O 1
ATOM 1694 N N . ASP A 1 215 ? -11.151 10.156 27.708 1.00 89.06 215 ASP A N 1
ATOM 1695 C CA . ASP A 1 215 ? -11.031 9.263 28.868 1.00 89.06 215 ASP A CA 1
ATOM 1696 C C . ASP A 1 215 ? -10.639 7.833 28.462 1.00 89.06 215 ASP A C 1
ATOM 1698 O O . ASP A 1 215 ? -9.846 7.177 29.139 1.00 89.06 215 ASP A O 1
ATOM 1702 N N . VAL A 1 216 ? -11.163 7.335 27.335 1.00 89.69 216 VAL A N 1
ATOM 1703 C CA . VAL A 1 216 ? -10.791 6.019 26.792 1.00 89.69 216 VAL A CA 1
ATOM 1704 C C . VAL A 1 216 ? -9.372 6.051 26.216 1.00 89.69 216 VAL A C 1
ATOM 1706 O O . VAL A 1 216 ? -8.603 5.105 26.408 1.00 89.69 216 VAL A O 1
ATOM 1709 N N . ILE A 1 217 ? -8.999 7.141 25.540 1.00 90.62 217 ILE A N 1
ATOM 1710 C CA . ILE A 1 217 ? -7.660 7.334 24.961 1.00 90.62 217 ILE A CA 1
ATOM 1711 C C . ILE A 1 217 ? -6.587 7.388 26.059 1.00 90.62 217 ILE A C 1
ATOM 1713 O O . ILE A 1 217 ? -5.535 6.761 25.912 1.00 90.62 217 ILE A O 1
ATOM 1717 N N . ASP A 1 218 ? -6.864 8.025 27.196 1.00 91.81 218 ASP A N 1
ATOM 1718 C CA . ASP A 1 218 ? -5.967 8.051 28.359 1.00 91.81 218 ASP A CA 1
ATOM 1719 C C . ASP A 1 218 ? -5.705 6.644 28.929 1.00 91.81 218 ASP A C 1
ATOM 1721 O O . ASP A 1 218 ? -4.677 6.380 29.562 1.00 91.81 218 ASP A O 1
ATOM 1725 N N . GLN A 1 219 ? -6.602 5.696 28.644 1.00 91.00 219 GLN A N 1
ATOM 1726 C CA . GLN A 1 219 ? -6.485 4.282 28.997 1.00 91.00 219 GLN A CA 1
ATOM 1727 C C . GLN A 1 219 ? -5.945 3.414 27.843 1.00 91.00 219 GLN A C 1
ATOM 1729 O O . GLN A 1 219 ? -6.035 2.185 27.908 1.00 91.00 219 GLN A O 1
ATOM 1734 N N . CYS A 1 220 ? -5.321 4.009 26.813 1.00 87.88 220 CYS A N 1
ATOM 1735 C CA . CYS A 1 220 ? -4.856 3.321 25.596 1.00 87.88 220 CYS A CA 1
ATOM 1736 C C . CYS A 1 220 ? -4.004 2.064 25.841 1.00 87.88 220 CYS A C 1
ATOM 1738 O O . CYS A 1 220 ? -4.065 1.113 25.062 1.00 87.88 220 CYS A O 1
ATOM 1740 N N . LYS A 1 221 ? -3.256 2.008 26.951 1.00 91.56 221 LYS A N 1
ATOM 1741 C CA . LYS A 1 221 ? -2.462 0.833 27.355 1.00 91.56 221 LYS A CA 1
ATOM 1742 C C . LYS A 1 221 ? -3.293 -0.441 27.574 1.00 91.56 221 LYS A C 1
ATOM 1744 O O . LYS A 1 221 ? -2.744 -1.534 27.484 1.00 91.56 221 LYS A O 1
ATOM 1749 N N . PHE A 1 222 ? -4.592 -0.310 27.848 1.00 91.88 222 PHE A N 1
ATOM 1750 C CA . PHE A 1 222 ? -5.518 -1.429 28.044 1.00 91.88 222 PHE A CA 1
ATOM 1751 C C . PHE A 1 222 ? -6.294 -1.802 26.772 1.00 91.88 222 PHE A C 1
ATOM 1753 O O . PHE A 1 222 ? -6.879 -2.885 26.710 1.00 91.88 222 PHE A O 1
ATOM 1760 N N . LEU A 1 223 ? -6.265 -0.963 25.727 1.00 91.75 223 LEU A N 1
ATOM 1761 C CA . LEU A 1 223 ? -6.946 -1.248 24.459 1.00 91.75 223 LEU A CA 1
ATOM 1762 C C . LEU A 1 223 ? -6.471 -2.544 23.781 1.00 91.75 223 LEU A C 1
ATOM 1764 O O . LEU A 1 223 ? -7.324 -3.258 23.266 1.00 91.75 223 LEU A O 1
ATOM 1768 N N . PRO A 1 224 ? -5.184 -2.943 23.818 1.00 94.31 224 PRO A N 1
ATOM 1769 C CA . PRO A 1 224 ? -4.769 -4.267 23.348 1.00 94.31 224 PRO A CA 1
ATOM 1770 C C . PRO A 1 224 ? -5.575 -5.435 23.932 1.00 94.31 224 PRO A C 1
ATOM 1772 O O . PRO A 1 224 ? -5.951 -6.365 23.217 1.00 94.31 224 PRO A O 1
ATOM 1775 N N . ILE A 1 225 ? -5.888 -5.369 25.229 1.00 92.00 225 ILE A N 1
ATOM 1776 C CA . ILE A 1 225 ? -6.679 -6.393 25.920 1.00 92.00 225 ILE A CA 1
ATOM 1777 C C . ILE A 1 225 ? -8.140 -6.304 25.474 1.00 92.00 225 ILE A C 1
ATOM 1779 O O . ILE A 1 225 ? -8.773 -7.328 25.224 1.00 92.00 225 ILE A O 1
ATOM 1783 N N . LEU A 1 226 ? -8.659 -5.086 25.297 1.00 90.31 226 LEU A N 1
ATOM 1784 C CA . LEU A 1 226 ? -10.008 -4.869 24.782 1.00 90.31 226 LEU A CA 1
ATOM 1785 C C . LEU A 1 226 ? -10.176 -5.489 23.390 1.00 90.31 226 LEU A C 1
ATOM 1787 O O . LEU A 1 226 ? -11.130 -6.220 23.164 1.00 90.31 226 LEU A O 1
ATOM 1791 N N . PHE A 1 227 ? -9.224 -5.271 22.483 1.00 91.12 227 PHE A N 1
ATOM 1792 C CA . PHE A 1 227 ? -9.238 -5.808 21.118 1.00 91.12 227 PHE A CA 1
ATOM 1793 C C . PHE A 1 227 ? -9.245 -7.345 21.098 1.00 91.12 227 PHE A C 1
ATOM 1795 O O . PHE A 1 227 ? -10.003 -7.954 20.341 1.00 91.12 227 PHE A O 1
ATOM 1802 N N . LYS A 1 228 ? -8.484 -7.980 22.002 1.00 88.44 228 LYS A N 1
ATOM 1803 C CA . LYS A 1 228 ? -8.466 -9.442 22.176 1.00 88.44 228 LYS A CA 1
ATOM 1804 C C . LYS A 1 228 ? -9.852 -10.011 22.517 1.00 88.44 228 LYS A C 1
ATOM 1806 O O . LYS A 1 228 ? -10.197 -11.093 22.041 1.00 88.44 228 LYS A O 1
ATOM 1811 N N . TYR A 1 229 ? -10.639 -9.300 23.326 1.00 86.69 229 TYR A N 1
ATOM 1812 C CA . TYR A 1 229 ? -11.971 -9.737 23.771 1.00 86.69 229 TYR A CA 1
ATOM 1813 C C . TYR A 1 229 ? -13.133 -9.038 23.056 1.00 86.69 229 TYR A C 1
ATOM 1815 O O . TYR A 1 229 ? -14.289 -9.378 23.308 1.00 86.69 229 TYR A O 1
ATOM 1823 N N . GLY A 1 230 ? -12.847 -8.101 22.152 1.00 82.31 230 GLY A N 1
ATOM 1824 C CA . GLY A 1 230 ? -13.819 -7.144 21.627 1.00 82.31 230 GLY A CA 1
ATOM 1825 C C . GLY A 1 230 ? -14.989 -7.781 20.886 1.00 82.31 230 GLY A C 1
ATOM 1826 O O . GLY A 1 230 ? -16.093 -7.260 20.926 1.00 82.31 230 GLY A O 1
ATOM 1827 N N . LYS A 1 231 ? -14.802 -8.961 20.285 1.00 84.25 231 LYS A N 1
ATOM 1828 C CA . LYS A 1 231 ? -15.902 -9.693 19.634 1.00 84.25 231 LYS A CA 1
ATOM 1829 C C . LYS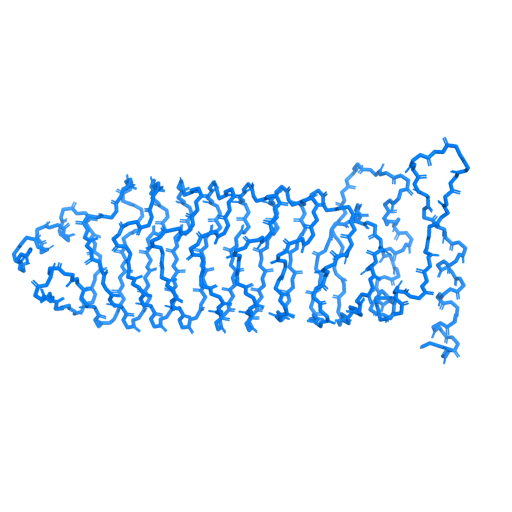 A 1 231 ? -16.949 -10.265 20.605 1.00 84.25 231 LYS A C 1
ATOM 1831 O O . LYS A 1 231 ? -18.027 -10.656 20.173 1.00 84.25 231 LYS A O 1
ATOM 1836 N N . TYR A 1 232 ? -16.625 -10.370 21.896 1.00 85.12 232 TYR A N 1
ATOM 1837 C CA . TYR A 1 232 ? -17.510 -10.909 22.936 1.00 85.12 232 TYR A CA 1
ATOM 1838 C C . TYR A 1 232 ? -18.178 -9.812 23.777 1.00 85.12 232 TYR A C 1
ATOM 1840 O O . TYR A 1 232 ? -18.885 -10.122 24.733 1.00 85.12 232 TYR A O 1
ATOM 1848 N N . MET A 1 233 ? -17.925 -8.539 23.468 1.00 83.56 233 MET A N 1
ATOM 1849 C CA . MET A 1 233 ? -18.387 -7.396 24.248 1.00 83.56 233 MET A CA 1
ATOM 1850 C C . MET A 1 233 ? -19.003 -6.350 23.321 1.00 83.56 233 MET A C 1
ATOM 1852 O O . MET A 1 233 ? -18.461 -6.053 22.262 1.00 83.56 233 MET A O 1
ATOM 1856 N N . SER A 1 234 ? -20.124 -5.763 23.736 1.00 86.06 234 SER A N 1
ATOM 1857 C CA . SER A 1 234 ? -20.651 -4.550 23.112 1.00 86.06 234 SER A CA 1
ATOM 1858 C C . SER A 1 234 ? -20.360 -3.375 24.032 1.00 86.06 234 SER A C 1
ATOM 1860 O O . SER A 1 234 ? -20.855 -3.352 25.151 1.00 86.06 234 SER A O 1
ATOM 1862 N N . LEU A 1 235 ? -19.573 -2.407 23.564 1.00 88.06 235 LEU A N 1
ATOM 1863 C CA . LEU A 1 235 ? -19.290 -1.159 24.289 1.00 88.06 235 LEU A CA 1
ATOM 1864 C C . LEU A 1 235 ? -20.282 -0.046 23.950 1.00 88.06 235 LEU A C 1
ATOM 1866 O O . LEU A 1 235 ? -20.043 1.111 24.270 1.00 88.06 235 LEU A O 1
ATOM 1870 N N . TYR A 1 236 ? -21.361 -0.372 23.247 1.00 88.00 236 TYR A N 1
ATOM 1871 C CA . TYR A 1 236 ? -22.278 0.613 22.702 1.00 88.00 236 TYR A CA 1
ATOM 1872 C C . TYR A 1 236 ? -23.714 0.283 23.089 1.00 88.00 236 TYR A C 1
ATOM 1874 O O . TYR A 1 236 ? -24.145 -0.869 22.961 1.00 88.00 236 TYR A O 1
ATOM 1882 N N . LYS A 1 237 ? -24.460 1.307 23.512 1.00 85.56 237 LYS A N 1
ATOM 1883 C CA . LYS A 1 237 ? -25.917 1.237 23.684 1.00 85.56 237 LYS A CA 1
ATOM 1884 C C . LYS A 1 237 ? -26.592 1.615 22.372 1.00 85.56 237 LYS A C 1
ATOM 1886 O O . LYS A 1 237 ? -26.195 2.582 21.722 1.00 85.56 237 LYS A O 1
ATOM 1891 N N . SER A 1 238 ? -27.620 0.861 21.995 1.00 70.69 238 SER A N 1
ATOM 1892 C CA . SER A 1 238 ? -28.583 1.285 20.978 1.00 70.69 238 SER A CA 1
ATOM 1893 C C . SER A 1 238 ? -29.701 2.075 21.656 1.00 70.69 238 SER A C 1
ATOM 1895 O O . SER A 1 238 ? -30.374 1.536 22.537 1.00 70.69 238 SER A O 1
ATOM 1897 N N . GLU A 1 239 ? -29.907 3.330 21.258 1.00 64.62 239 GLU A N 1
ATOM 1898 C CA . GLU A 1 239 ? -31.108 4.077 21.642 1.00 64.62 239 GLU A CA 1
ATOM 1899 C C . GLU A 1 239 ? -32.317 3.504 20.866 1.00 64.62 239 GLU A C 1
ATOM 1901 O O . GLU A 1 239 ? -32.186 3.264 19.664 1.00 64.62 239 GLU A O 1
ATOM 1906 N N . PRO A 1 240 ? -33.482 3.273 21.507 1.00 54.78 240 PRO A N 1
ATOM 1907 C CA . PRO A 1 240 ? -34.631 2.597 20.885 1.00 54.78 240 PRO A CA 1
ATOM 1908 C C . PRO A 1 240 ? -35.164 3.234 19.589 1.00 54.78 240 PRO A C 1
ATOM 1910 O O . PRO A 1 240 ? -35.792 2.533 18.804 1.00 54.78 240 PRO A O 1
ATOM 1913 N N . ASP A 1 241 ? -34.872 4.516 19.344 1.00 57.41 241 ASP A N 1
ATOM 1914 C CA . ASP A 1 241 ? -35.415 5.306 18.229 1.00 57.41 241 ASP A CA 1
ATOM 1915 C C . ASP A 1 241 ? -34.334 6.073 17.434 1.00 57.41 241 ASP A C 1
ATOM 1917 O O . ASP A 1 241 ? -34.639 7.020 16.707 1.00 57.41 241 ASP A O 1
ATOM 1921 N N . SER A 1 242 ? -33.059 5.690 17.566 1.00 57.53 242 SER A N 1
ATOM 1922 C CA . SER A 1 242 ? -31.944 6.354 16.883 1.00 57.53 242 SER A CA 1
ATOM 1923 C C . SER A 1 242 ? -31.051 5.360 16.142 1.00 57.53 242 SER A C 1
ATOM 1925 O O . SER A 1 242 ? -30.645 4.336 16.688 1.00 57.53 242 SER A O 1
ATOM 1927 N N . GLU A 1 243 ? -30.665 5.699 14.908 1.00 58.75 243 GLU A N 1
ATOM 1928 C CA . GLU A 1 243 ? -29.579 5.002 14.199 1.00 58.75 243 GLU A CA 1
ATOM 1929 C C . GLU A 1 243 ? -28.204 5.241 14.861 1.00 58.75 243 GLU A C 1
ATOM 1931 O O . GLU A 1 243 ? -27.226 4.571 14.521 1.00 58.75 243 GLU A O 1
ATOM 1936 N N . SER A 1 244 ? -28.101 6.188 15.807 1.00 64.19 244 SER A N 1
ATOM 1937 C CA . SER A 1 244 ? -26.852 6.520 16.491 1.00 64.19 244 SER A CA 1
ATOM 1938 C C . SER A 1 244 ? -26.596 5.621 17.697 1.00 64.19 244 SER A C 1
ATOM 1940 O O . SER A 1 244 ? -27.420 5.533 18.607 1.00 64.19 244 SER A O 1
ATOM 1942 N N . LYS A 1 245 ? -25.398 5.040 17.750 1.00 77.25 245 LYS A N 1
ATOM 1943 C CA . LYS A 1 245 ? -24.868 4.359 18.933 1.00 77.25 245 LYS A CA 1
ATOM 1944 C C . LYS A 1 245 ? -24.142 5.349 19.841 1.00 77.25 245 LYS A C 1
ATOM 1946 O O . LYS A 1 245 ? -23.456 6.248 19.355 1.00 77.25 245 LYS A O 1
ATOM 1951 N N . GLU A 1 246 ? -24.251 5.149 21.147 1.00 86.25 246 GLU A N 1
ATOM 1952 C CA . GLU A 1 246 ? -23.484 5.896 22.150 1.00 86.25 246 GLU A CA 1
ATOM 1953 C C . GLU A 1 246 ? -22.497 4.961 22.848 1.00 86.25 246 GLU A C 1
ATOM 1955 O O . GLU A 1 246 ? -22.851 3.826 23.188 1.00 86.25 246 GLU A O 1
ATOM 1960 N N . PHE A 1 247 ? -21.257 5.422 23.030 1.00 88.19 247 PHE A N 1
ATOM 1961 C CA . PHE A 1 247 ? -20.237 4.672 23.759 1.00 88.19 247 PHE A CA 1
ATOM 1962 C C . PHE A 1 247 ? -20.607 4.572 25.248 1.00 88.19 247 PHE A C 1
ATOM 1964 O O . PHE A 1 247 ? -20.821 5.580 25.920 1.00 88.19 247 PHE A O 1
ATOM 1971 N N . ASP A 1 248 ? -20.665 3.357 25.788 1.00 90.50 248 ASP A N 1
ATOM 1972 C CA . ASP A 1 248 ? -21.012 3.110 27.183 1.00 90.50 248 ASP A CA 1
ATOM 1973 C C . ASP A 1 248 ? -19.777 3.123 28.086 1.00 90.50 248 ASP A C 1
ATOM 1975 O O . ASP A 1 248 ? -19.097 2.110 28.278 1.00 90.50 248 ASP A O 1
ATOM 1979 N N . MET A 1 249 ? -19.519 4.278 28.696 1.00 90.12 249 MET A N 1
ATOM 1980 C CA . MET A 1 249 ? -18.417 4.438 29.645 1.00 90.12 249 MET A CA 1
ATOM 1981 C C . MET A 1 249 ? -18.535 3.531 30.875 1.00 90.12 249 MET A C 1
ATOM 1983 O O . MET A 1 249 ? -17.505 3.157 31.430 1.00 90.12 249 MET A O 1
ATOM 1987 N N . ASN A 1 250 ? -19.743 3.134 31.294 1.00 91.31 250 ASN A N 1
ATOM 1988 C CA . ASN A 1 250 ? -19.892 2.234 32.441 1.00 91.31 250 ASN A CA 1
ATOM 1989 C C . ASN A 1 250 ? -19.366 0.836 32.098 1.00 91.31 250 ASN A C 1
ATOM 1991 O O . ASN A 1 250 ? -18.520 0.318 32.818 1.00 91.31 250 ASN A O 1
ATOM 1995 N N . LEU A 1 251 ? -19.767 0.283 30.946 1.00 90.81 251 LEU A N 1
ATOM 1996 C CA . LEU A 1 251 ? -19.257 -1.009 30.471 1.00 90.81 251 LEU A CA 1
ATOM 1997 C C . LEU A 1 251 ? -17.744 -0.986 30.240 1.00 90.81 251 LEU A C 1
ATOM 1999 O O . LEU A 1 251 ? -17.057 -1.963 30.538 1.00 90.81 251 LEU A O 1
ATOM 2003 N N . PHE A 1 252 ? -17.208 0.124 29.727 1.00 92.31 252 PHE A N 1
ATOM 2004 C CA . PHE A 1 252 ? -15.763 0.272 29.575 1.00 92.31 252 PHE A CA 1
ATOM 2005 C C . PHE A 1 252 ? -15.038 0.326 30.929 1.00 92.31 252 PHE A C 1
ATOM 2007 O O . PHE A 1 252 ? -14.000 -0.314 31.092 1.00 92.31 252 PHE A O 1
ATOM 2014 N N . ASN A 1 253 ? -15.583 1.036 31.918 1.00 92.44 253 ASN A N 1
ATOM 2015 C CA . ASN A 1 253 ? -15.011 1.094 33.264 1.00 92.44 253 ASN A CA 1
ATOM 2016 C C . ASN A 1 253 ? -15.058 -0.267 33.974 1.00 92.44 253 ASN A C 1
ATOM 2018 O O . ASN A 1 253 ? -14.063 -0.652 34.591 1.00 92.44 253 ASN A O 1
ATOM 2022 N N . ASP A 1 254 ? -16.154 -1.015 33.830 1.00 92.75 254 ASP A N 1
ATOM 2023 C CA . ASP A 1 254 ? -16.274 -2.386 34.338 1.00 92.75 254 ASP A CA 1
ATOM 2024 C C . ASP A 1 254 ? -15.232 -3.303 33.680 1.00 92.75 254 ASP A C 1
ATOM 2026 O O . ASP A 1 254 ? -14.518 -4.038 34.361 1.00 92.75 254 ASP A O 1
ATOM 2030 N N . PHE A 1 255 ? -15.047 -3.188 32.359 1.00 92.56 255 PHE A N 1
ATOM 2031 C CA . PHE A 1 255 ? -13.977 -3.890 31.647 1.00 92.56 255 PHE A CA 1
ATOM 2032 C C . PHE A 1 255 ? -12.585 -3.541 32.198 1.00 92.56 255 PHE A C 1
ATOM 2034 O O . PHE A 1 255 ? -11.752 -4.428 32.393 1.00 92.56 255 PHE A O 1
ATOM 2041 N N . LEU A 1 256 ? -12.305 -2.261 32.452 1.00 93.31 256 LEU A N 1
ATOM 2042 C CA . LEU A 1 256 ? -11.020 -1.848 33.016 1.00 93.31 256 LEU A CA 1
ATOM 2043 C C . LEU A 1 256 ? -10.803 -2.405 34.424 1.00 93.31 256 LEU A C 1
ATOM 2045 O O . LEU A 1 256 ? -9.661 -2.712 34.771 1.00 93.31 256 LEU A O 1
ATOM 2049 N N . LEU A 1 257 ? -11.861 -2.511 35.230 1.00 93.12 257 LEU A N 1
ATOM 2050 C CA . LEU A 1 257 ? -11.799 -3.132 36.547 1.00 93.12 257 LEU A CA 1
ATOM 2051 C C . LEU A 1 257 ? -11.457 -4.621 36.420 1.00 93.12 257 LEU A C 1
ATOM 2053 O O . LEU A 1 257 ? -10.481 -5.054 37.026 1.00 93.12 257 LEU A O 1
ATOM 2057 N N . ASP A 1 258 ? -12.157 -5.361 35.552 1.00 93.00 258 ASP A N 1
ATOM 2058 C CA . ASP A 1 258 ? -11.866 -6.775 35.275 1.00 93.00 258 ASP A CA 1
ATOM 2059 C C . ASP A 1 258 ? -10.389 -6.989 34.903 1.00 93.00 258 ASP A C 1
ATOM 2061 O O . ASP A 1 258 ? -9.730 -7.898 35.406 1.00 93.00 258 ASP A O 1
ATOM 2065 N N . VAL A 1 259 ? -9.850 -6.137 34.024 1.00 92.25 259 VAL A N 1
ATOM 2066 C CA . VAL A 1 259 ? -8.446 -6.212 33.595 1.00 92.25 259 VAL A CA 1
ATOM 2067 C C . VAL A 1 259 ? -7.484 -5.942 34.754 1.00 92.25 259 VAL A C 1
ATOM 2069 O O . VAL A 1 259 ? -6.480 -6.641 34.892 1.00 92.25 259 VAL A O 1
ATOM 2072 N N . LYS A 1 260 ? -7.762 -4.937 35.592 1.00 91.12 260 LYS A N 1
ATOM 2073 C CA . LYS A 1 260 ? -6.903 -4.576 36.734 1.00 91.12 260 LYS A CA 1
ATOM 2074 C C . LYS A 1 260 ? -6.893 -5.652 37.820 1.00 91.12 260 LYS A C 1
ATOM 2076 O O . LYS A 1 260 ? -5.843 -5.881 38.411 1.00 91.12 260 LYS A O 1
ATOM 2081 N N . GLU A 1 261 ? -8.020 -6.326 38.025 1.00 93.81 261 GLU A N 1
ATOM 2082 C CA . GLU A 1 261 ? -8.166 -7.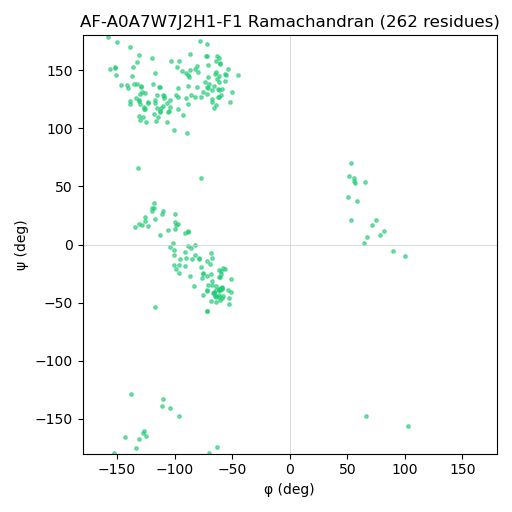436 38.976 1.00 93.81 261 GLU A CA 1
ATOM 2083 C C . GLU A 1 261 ? -7.677 -8.787 38.409 1.00 93.81 261 GLU A C 1
ATOM 2085 O O . GLU A 1 261 ? -7.713 -9.805 39.098 1.00 93.81 261 GLU A O 1
ATOM 2090 N N . GLY A 1 262 ? -7.197 -8.825 37.157 1.00 87.69 262 GLY A N 1
ATOM 2091 C CA . GLY A 1 262 ? -6.668 -10.039 36.523 1.00 87.69 262 GLY A CA 1
ATOM 2092 C C . GLY A 1 262 ? -7.738 -11.046 36.085 1.00 87.69 262 GLY A C 1
ATOM 2093 O O . GLY A 1 262 ? -7.438 -12.227 35.907 1.00 87.69 262 GLY A O 1
ATOM 2094 N N . LEU A 1 263 ? -8.982 -10.595 35.903 1.00 85.00 263 LEU A N 1
ATOM 2095 C CA . LEU A 1 263 ? -10.109 -11.412 35.442 1.00 85.00 263 LEU A CA 1
ATOM 2096 C C . LEU A 1 263 ? -10.142 -11.585 33.910 1.00 85.00 263 LEU A C 1
ATOM 2098 O O . LEU A 1 263 ? -10.937 -12.379 33.401 1.00 85.00 263 LEU A O 1
ATOM 2102 N N . ARG A 1 264 ? -9.296 -10.856 33.167 1.00 79.44 264 ARG A N 1
ATOM 2103 C CA . ARG A 1 264 ? -9.196 -10.870 31.695 1.00 79.44 264 ARG A CA 1
ATOM 2104 C C . ARG A 1 264 ? -7.753 -10.879 31.201 1.00 79.44 264 ARG A C 1
ATOM 2106 O O . ARG A 1 264 ? -6.896 -10.248 31.850 1.00 79.44 264 ARG A O 1
#